Protein AF-A0A7K0K1C2-F1 (afdb_monomer_lite)

InterPro domains:
  IPR001647 DNA-binding HTH domain, TetR-type [PF00440] (10-56)
  IPR001647 DNA-binding HTH domain, TetR-type [PS50977] (3-63)
  IPR009057 Homedomain-like superfamily [SSF46689] (5-72)
  IPR036271 Tetracyclin repressor-like, C-terminal domain superfamily [SSF48498] (77-171)
  IPR054156 Transcriptional regulator LmrA/YxaF-like, C-terminal domain [PF21993] (106-162)

Structure (mmCIF, N/CA/C/O backbone):
data_AF-A0A7K0K1C2-F1
#
_entry.id   AF-A0A7K0K1C2-F1
#
loop_
_atom_site.group_PDB
_atom_site.id
_atom_site.type_symbol
_atom_site.label_atom_id
_atom_site.label_alt_id
_atom_site.label_comp_id
_atom_site.label_asym_id
_atom_site.label_entity_id
_atom_site.label_seq_id
_atom_site.pdbx_PDB_ins_code
_atom_site.Cartn_x
_atom_site.Cartn_y
_atom_site.Cartn_z
_atom_site.occupancy
_atom_site.B_iso_or_equiv
_atom_site.auth_seq_id
_atom_site.auth_comp_id
_atom_site.auth_asym_id
_atom_site.auth_atom_id
_atom_site.pdbx_PDB_model_num
ATOM 1 N N . MET A 1 1 ? -18.037 -16.624 26.069 1.00 43.50 1 MET A N 1
ATOM 2 C CA . MET A 1 1 ? -17.721 -15.885 24.827 1.00 43.50 1 MET A CA 1
ATOM 3 C C . MET A 1 1 ? -16.221 -15.977 24.611 1.00 43.50 1 MET A C 1
ATOM 5 O O . MET A 1 1 ? -15.486 -15.696 25.550 1.00 43.50 1 MET A O 1
ATOM 9 N N . GLY A 1 2 ? -15.778 -16.492 23.459 1.00 56.50 2 GLY A N 1
ATOM 10 C CA . GLY A 1 2 ? -14.350 -16.641 23.150 1.00 56.50 2 GLY A CA 1
ATOM 11 C C . GLY A 1 2 ? -13.650 -15.284 23.111 1.00 56.50 2 GLY A C 1
ATOM 12 O O . GLY A 1 2 ? -14.295 -14.272 22.835 1.00 56.50 2 GLY A O 1
ATOM 13 N N . LYS A 1 3 ? -12.351 -15.247 23.433 1.00 60.97 3 LYS A N 1
ATOM 14 C CA . LYS A 1 3 ? -11.560 -14.016 23.315 1.00 60.97 3 LYS A CA 1
ATOM 15 C C . LYS A 1 3 ? -11.682 -13.494 21.875 1.00 60.97 3 LYS A C 1
ATOM 17 O O . LYS A 1 3 ? -11.533 -14.302 20.958 1.00 60.97 3 LYS A O 1
ATOM 22 N N . PRO A 1 4 ? -11.955 -12.195 21.670 1.00 65.00 4 PRO A N 1
ATOM 23 C CA . PRO A 1 4 ? -11.970 -11.628 20.331 1.00 65.00 4 PRO A CA 1
ATOM 24 C C . PRO A 1 4 ? -10.645 -11.939 19.629 1.00 65.00 4 PRO A C 1
ATOM 26 O O . PRO A 1 4 ? -9.576 -11.681 20.189 1.00 65.00 4 PRO A O 1
ATOM 29 N N . ASN A 1 5 ? -10.717 -12.537 18.436 1.00 85.50 5 ASN A N 1
ATOM 30 C CA . ASN A 1 5 ? -9.527 -12.787 17.634 1.00 85.50 5 ASN A CA 1
ATOM 31 C C . ASN A 1 5 ? -9.049 -11.445 17.075 1.00 85.50 5 ASN A C 1
ATOM 33 O O . ASN A 1 5 ? -9.713 -10.836 16.238 1.00 85.50 5 ASN A O 1
ATOM 37 N N . ARG A 1 6 ? -7.910 -10.983 17.587 1.00 88.94 6 ARG A N 1
ATOM 38 C CA . ARG A 1 6 ? -7.322 -9.688 17.254 1.00 88.94 6 ARG A CA 1
ATOM 39 C C . ARG A 1 6 ? -7.052 -9.552 15.759 1.00 88.94 6 ARG A C 1
ATOM 41 O O . ARG A 1 6 ? -7.347 -8.510 15.197 1.00 88.94 6 ARG A O 1
ATOM 48 N N . GLU A 1 7 ? -6.585 -10.622 15.128 1.00 89.12 7 GLU A N 1
ATOM 49 C CA . GLU A 1 7 ? -6.324 -10.680 13.688 1.00 89.12 7 GLU A CA 1
ATOM 50 C C . GLU A 1 7 ? -7.611 -10.494 12.876 1.00 89.12 7 GLU A C 1
ATOM 52 O O . GLU A 1 7 ? -7.688 -9.603 12.040 1.00 89.12 7 GLU A O 1
ATOM 57 N N . ALA A 1 8 ? -8.675 -11.228 13.221 1.00 92.56 8 ALA A N 1
ATOM 58 C CA . ALA A 1 8 ? -9.973 -11.082 12.559 1.00 92.56 8 ALA A CA 1
ATOM 59 C C . ALA A 1 8 ? -10.558 -9.668 12.714 1.00 92.56 8 ALA A C 1
ATOM 61 O O . ALA A 1 8 ? -11.257 -9.175 11.830 1.00 92.56 8 ALA A O 1
ATOM 62 N N . ILE A 1 9 ? -10.305 -9.007 13.846 1.00 95.75 9 ILE A N 1
ATOM 63 C CA . ILE A 1 9 ? -10.706 -7.612 14.047 1.00 95.75 9 ILE A CA 1
ATOM 64 C C . ILE A 1 9 ? -9.894 -6.690 13.145 1.00 95.75 9 ILE A C 1
ATOM 66 O O . ILE A 1 9 ? -10.484 -5.831 12.503 1.00 95.75 9 ILE A O 1
ATOM 70 N N . VAL A 1 10 ? -8.576 -6.873 13.066 1.00 96.94 10 VAL A N 1
ATOM 71 C CA . VAL A 1 10 ? -7.718 -6.078 12.182 1.00 96.94 10 VAL A CA 1
ATOM 72 C C . VAL A 1 10 ? -8.162 -6.206 10.722 1.00 96.94 10 VAL A C 1
ATOM 74 O O . VAL A 1 10 ? -8.299 -5.179 10.068 1.00 96.94 10 VAL A O 1
ATOM 77 N N . SER A 1 11 ? -8.519 -7.400 10.236 1.00 95.44 11 SER A N 1
ATOM 78 C CA . SER A 1 11 ? -9.050 -7.568 8.871 1.00 95.44 11 SER A CA 1
ATOM 79 C C . SER A 1 11 ? -10.356 -6.792 8.638 1.00 95.44 11 SER A C 1
ATOM 81 O O . SER A 1 11 ? -10.480 -6.072 7.654 1.00 95.44 11 SER A O 1
ATOM 83 N N . GLN A 1 12 ? -11.306 -6.844 9.580 1.00 96.88 12 GLN A N 1
ATOM 84 C CA . GLN A 1 12 ? -12.558 -6.071 9.480 1.00 96.88 12 GLN A CA 1
ATOM 85 C C . GLN A 1 12 ? -12.317 -4.554 9.520 1.00 96.88 12 GLN A C 1
ATOM 87 O O . GLN A 1 12 ? -13.040 -3.777 8.895 1.00 96.88 12 GLN A O 1
ATOM 92 N N . LEU A 1 13 ? -11.310 -4.113 10.278 1.00 97.88 13 LEU A N 1
ATOM 93 C CA . LEU A 1 13 ? -10.908 -2.710 10.322 1.00 97.88 13 LEU A CA 1
ATOM 94 C C . LEU A 1 13 ? -10.222 -2.279 9.024 1.00 97.88 13 LEU A C 1
ATOM 96 O O . LEU A 1 13 ? -10.444 -1.148 8.596 1.00 97.88 13 LEU A O 1
ATOM 100 N N . ALA A 1 14 ? -9.440 -3.157 8.391 1.00 96.94 14 ALA A N 1
ATOM 101 C CA . ALA A 1 14 ? -8.819 -2.896 7.096 1.00 96.94 14 ALA A CA 1
ATOM 102 C C . ALA A 1 14 ? -9.882 -2.587 6.038 1.00 96.94 14 ALA A C 1
ATOM 104 O O . ALA A 1 14 ? -9.864 -1.496 5.473 1.00 96.94 14 ALA A O 1
ATOM 105 N N . GLU A 1 15 ? -10.887 -3.453 5.885 1.00 95.62 15 GLU A N 1
ATOM 106 C CA . GLU A 1 15 ? -12.012 -3.230 4.963 1.00 95.62 15 GLU A CA 1
ATOM 107 C C . GLU A 1 15 ? -12.749 -1.907 5.251 1.00 95.62 15 GLU A C 1
ATOM 109 O O . GLU A 1 15 ? -13.099 -1.144 4.343 1.00 95.62 15 GLU A O 1
ATOM 114 N N . LEU A 1 16 ? -12.962 -1.579 6.531 1.00 97.31 16 LEU A N 1
ATOM 115 C CA . LEU A 1 16 ? -13.596 -0.320 6.923 1.00 97.31 16 LEU A CA 1
ATOM 116 C C . LEU A 1 16 ? -12.749 0.903 6.530 1.00 97.31 16 LEU A C 1
ATOM 118 O O . LEU A 1 16 ? -13.290 1.886 6.020 1.00 97.31 16 LEU A O 1
ATOM 122 N N . PHE A 1 17 ? -11.435 0.871 6.760 1.00 97.38 17 PHE A N 1
ATOM 123 C CA . PHE A 1 17 ? -10.548 1.987 6.423 1.00 97.38 17 PHE A CA 1
ATOM 124 C C . PHE A 1 17 ? -10.283 2.099 4.914 1.00 97.38 17 PHE A C 1
ATOM 126 O O . PHE A 1 17 ? -10.170 3.214 4.404 1.00 97.38 17 PHE A O 1
ATOM 133 N N . GLU A 1 18 ? -10.265 0.988 4.176 1.00 93.56 18 GLU A N 1
ATOM 134 C CA . GLU A 1 18 ? -10.173 0.963 2.709 1.00 93.56 18 GLU A CA 1
ATOM 135 C C . GLU A 1 18 ? -11.399 1.595 2.048 1.00 93.56 18 GLU A C 1
ATOM 137 O O . GLU A 1 18 ? -11.291 2.234 0.998 1.00 93.56 18 GLU A O 1
ATOM 142 N N . THR A 1 19 ? -12.572 1.450 2.662 1.00 92.12 19 THR A N 1
ATOM 143 C CA . THR A 1 19 ? -13.831 1.970 2.119 1.00 92.12 19 THR A CA 1
ATOM 144 C C . THR A 1 19 ? -14.097 3.409 2.548 1.00 92.12 19 THR A C 1
ATOM 146 O O . THR A 1 19 ? -14.402 4.256 1.707 1.00 92.12 19 THR A O 1
ATOM 149 N N . GLN A 1 20 ? -13.954 3.715 3.840 1.00 94.69 20 GLN A N 1
ATOM 150 C CA . GLN A 1 20 ? -14.368 5.002 4.418 1.00 94.69 20 GLN A CA 1
ATOM 151 C C . GLN A 1 20 ? -13.210 5.971 4.677 1.00 94.69 20 GLN A C 1
ATOM 153 O O . GLN A 1 20 ? -13.444 7.142 4.984 1.00 94.69 20 GLN A O 1
ATOM 158 N N . GLY A 1 21 ? -11.965 5.511 4.553 1.00 95.12 21 GLY A N 1
ATOM 159 C CA . GLY A 1 21 ? -10.793 6.267 4.979 1.00 95.12 21 GLY A CA 1
ATOM 160 C C . GLY A 1 21 ? -10.675 6.355 6.501 1.00 95.12 21 GLY A C 1
ATOM 161 O O . GLY A 1 21 ? -11.595 6.021 7.256 1.00 95.12 21 GLY A O 1
ATOM 162 N N . TYR A 1 22 ? -9.521 6.834 6.967 1.00 97.62 22 TYR A N 1
ATOM 163 C CA . TYR A 1 22 ? -9.276 6.962 8.396 1.00 97.62 22 TYR A CA 1
ATOM 164 C C . TYR A 1 22 ? -10.229 7.980 9.010 1.00 97.62 22 TYR A C 1
ATOM 166 O O . TYR A 1 22 ? -10.974 7.620 9.911 1.00 97.62 22 TYR A O 1
ATOM 174 N N . THR A 1 23 ? -10.270 9.227 8.535 1.00 96.94 23 THR A N 1
ATOM 175 C CA . THR A 1 23 ? -11.117 10.269 9.140 1.00 96.94 23 THR A CA 1
ATOM 176 C C . THR A 1 23 ? -12.608 9.930 9.050 1.00 96.94 23 THR A C 1
ATOM 178 O O . THR A 1 23 ? -13.332 10.163 10.020 1.00 96.94 23 THR A O 1
ATOM 181 N N . GLY A 1 24 ? -13.051 9.309 7.952 1.00 96.06 24 GLY A N 1
ATOM 182 C CA . GLY A 1 24 ? -14.455 8.945 7.730 1.00 96.06 24 GLY A CA 1
ATOM 183 C C . GLY A 1 24 ? -14.983 7.833 8.644 1.00 96.06 24 GLY A C 1
ATOM 184 O O . GLY A 1 24 ? -16.139 7.891 9.055 1.00 96.06 24 GLY A O 1
ATOM 185 N N . ALA A 1 25 ? -14.151 6.861 9.028 1.00 96.81 25 ALA A N 1
ATOM 186 C CA . ALA A 1 25 ? -14.577 5.728 9.852 1.00 96.81 25 ALA A CA 1
ATOM 187 C C . ALA A 1 25 ? -14.758 6.104 11.339 1.00 96.81 25 ALA A C 1
ATOM 189 O O . ALA A 1 25 ? -13.791 6.218 12.096 1.00 96.81 25 ALA A O 1
ATOM 190 N N . GLY A 1 26 ? -15.986 6.289 11.819 1.00 96.44 26 GLY A N 1
ATOM 191 C CA . GLY A 1 26 ? -16.255 6.630 13.219 1.00 96.44 26 GLY A CA 1
ATOM 192 C C . GLY A 1 26 ? -16.075 5.455 14.191 1.00 96.44 26 GLY A C 1
ATOM 193 O O . GLY A 1 26 ? -16.134 4.285 13.820 1.00 96.44 26 GLY A O 1
ATOM 194 N N . MET A 1 27 ? -15.953 5.747 15.494 1.00 96.81 27 MET A N 1
ATOM 195 C CA . MET A 1 27 ? -15.962 4.699 16.537 1.00 96.81 27 MET A CA 1
ATOM 196 C C . MET A 1 27 ? -17.262 3.874 16.543 1.00 96.81 27 MET A C 1
ATOM 198 O O . MET A 1 27 ? -17.257 2.720 16.972 1.00 96.81 27 MET A O 1
ATOM 202 N N . SER A 1 28 ? -18.379 4.453 16.090 1.00 96.62 28 SER A N 1
ATOM 203 C CA . SER A 1 28 ? -19.648 3.746 15.881 1.00 96.62 28 SER A CA 1
ATOM 204 C C . SER A 1 28 ? -19.564 2.733 14.744 1.00 96.62 28 SER A C 1
ATOM 206 O O . SER A 1 28 ? -20.055 1.619 14.900 1.00 96.62 28 SER A O 1
ATOM 208 N N . ASP A 1 29 ? -18.916 3.090 13.634 1.00 97.81 29 ASP A N 1
ATOM 209 C CA . ASP A 1 29 ? -18.736 2.204 12.482 1.00 97.81 29 ASP A CA 1
ATOM 210 C C . ASP A 1 29 ? -17.799 1.053 12.841 1.00 97.81 29 ASP A C 1
ATOM 212 O O . ASP A 1 29 ? -18.134 -0.102 12.603 1.00 97.81 29 ASP A O 1
ATOM 216 N N . ILE A 1 30 ? -16.706 1.361 13.545 1.00 97.69 30 ILE A N 1
ATOM 217 C CA . ILE A 1 30 ? -15.778 0.383 14.129 1.00 97.69 30 ILE A CA 1
ATOM 218 C C . ILE A 1 30 ? -16.523 -0.598 15.043 1.00 97.69 30 ILE A C 1
ATOM 220 O O . ILE A 1 30 ? -16.380 -1.811 14.906 1.00 97.69 30 ILE A O 1
ATOM 224 N N . SER A 1 31 ? -17.352 -0.093 15.961 1.00 96.81 31 SER A N 1
ATOM 225 C CA . SER A 1 31 ? -18.135 -0.953 16.864 1.00 96.81 31 SER A CA 1
ATOM 226 C C . SER A 1 31 ? -19.116 -1.839 16.092 1.00 96.81 31 SER A C 1
ATOM 228 O O . SER A 1 31 ? -19.309 -3.000 16.443 1.00 96.81 31 SER A O 1
ATOM 230 N N . ARG A 1 32 ? -19.721 -1.306 15.021 1.00 96.75 32 ARG A N 1
ATOM 231 C CA . ARG A 1 32 ? -20.664 -2.035 14.168 1.00 96.75 32 ARG A CA 1
ATOM 232 C C . ARG A 1 32 ? -19.983 -3.162 13.397 1.00 96.75 32 ARG A C 1
ATOM 234 O O . ARG A 1 32 ? -20.503 -4.270 13.430 1.00 96.75 32 ARG A O 1
ATOM 241 N N . VAL A 1 33 ? -18.859 -2.897 12.726 1.00 96.44 33 VAL A N 1
ATOM 242 C CA . VAL A 1 33 ? -18.178 -3.927 11.920 1.00 96.44 33 VAL A CA 1
ATOM 243 C C . VAL A 1 33 ? -17.535 -4.988 12.802 1.00 96.44 33 VAL A C 1
ATOM 245 O O . VAL A 1 33 ? -17.650 -6.160 12.500 1.00 96.44 33 VAL A O 1
ATOM 248 N N . THR A 1 34 ? -16.945 -4.607 13.939 1.00 95.44 34 THR A N 1
ATOM 249 C CA . THR A 1 34 ? -16.261 -5.561 14.832 1.00 95.44 34 THR A CA 1
ATOM 250 C C . THR A 1 34 ? -17.199 -6.310 15.781 1.00 95.44 34 THR A C 1
ATOM 252 O O . THR A 1 34 ? -16.784 -7.272 16.429 1.00 95.44 34 THR A O 1
ATOM 255 N N . GLY A 1 35 ? -18.438 -5.834 15.949 1.00 95.25 35 GLY A N 1
ATOM 256 C CA . GLY A 1 35 ? -19.372 -6.314 16.972 1.00 95.25 35 GLY A CA 1
ATOM 257 C C . GLY A 1 35 ? -18.938 -6.010 18.414 1.00 95.25 35 GLY A C 1
ATOM 258 O O . GLY A 1 35 ? -19.558 -6.501 19.361 1.00 95.25 35 GLY A O 1
ATOM 259 N N . LEU A 1 36 ? -17.875 -5.223 18.611 1.00 95.06 36 LEU A N 1
ATOM 260 C CA . LEU A 1 36 ? -17.341 -4.898 19.928 1.00 95.06 36 LEU A CA 1
ATOM 261 C C . LEU A 1 36 ? -17.917 -3.591 20.468 1.00 95.06 36 LEU A C 1
ATOM 263 O O . LEU A 1 36 ? -17.990 -2.574 19.783 1.00 95.06 36 LEU A O 1
ATOM 267 N N . GLY A 1 37 ? -18.253 -3.597 21.758 1.00 95.31 37 GLY A N 1
ATOM 268 C CA . GLY A 1 37 ? -18.570 -2.370 22.477 1.00 95.31 37 GLY A CA 1
ATOM 269 C C . GLY A 1 37 ? -17.335 -1.484 22.658 1.00 95.31 37 GLY A C 1
ATOM 270 O O . GLY A 1 37 ? -16.202 -1.964 22.726 1.00 95.31 37 GLY A O 1
ATOM 271 N N . ARG A 1 38 ? -17.558 -0.176 22.834 1.00 93.44 38 ARG A N 1
ATOM 272 C CA . ARG A 1 38 ? -16.495 0.827 23.019 1.00 93.44 38 ARG A CA 1
ATOM 273 C C . ARG A 1 38 ? -15.479 0.442 24.103 1.00 93.44 38 ARG A C 1
ATOM 275 O O . ARG A 1 38 ? -14.283 0.561 23.875 1.00 93.44 38 ARG A O 1
ATOM 282 N N . GLY A 1 39 ? -15.936 -0.053 25.256 1.00 94.06 39 GLY A N 1
ATOM 283 C CA . GLY A 1 39 ? -15.043 -0.480 26.342 1.00 94.06 39 GLY A CA 1
ATOM 284 C C . GLY A 1 39 ? -14.146 -1.665 25.965 1.00 94.06 39 GLY A C 1
ATOM 285 O O . GLY A 1 39 ? -12.971 -1.680 26.314 1.00 94.06 39 GLY A O 1
ATOM 286 N N . SER A 1 40 ? -14.667 -2.629 25.200 1.00 94.31 40 SER A N 1
ATOM 287 C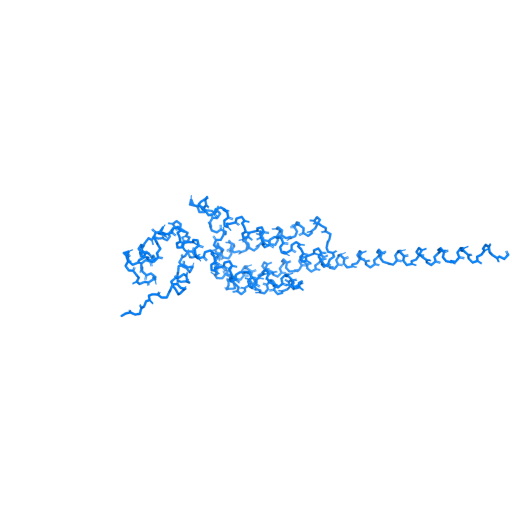 CA . SER A 1 40 ? -13.877 -3.754 24.687 1.00 94.31 40 SER A CA 1
ATOM 288 C C . SER A 1 40 ? -12.844 -3.291 23.664 1.00 94.31 40 SER A C 1
ATOM 290 O O . SER A 1 40 ? -11.707 -3.743 23.714 1.00 94.31 40 SER A O 1
ATOM 292 N N . LEU A 1 41 ? -13.211 -2.354 22.785 1.00 94.88 41 LEU A N 1
ATOM 293 C CA . LEU A 1 41 ? -12.284 -1.764 21.81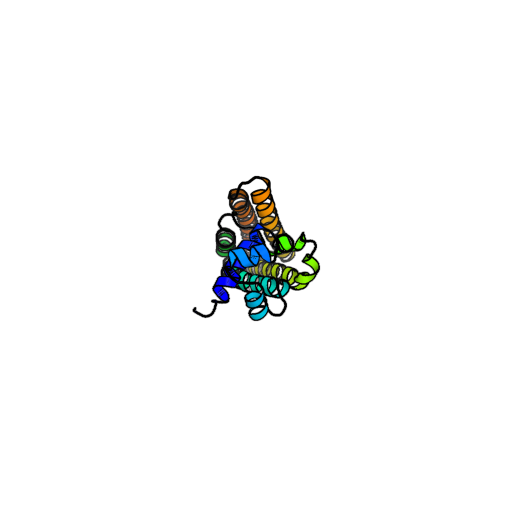9 1.00 94.88 41 LEU A CA 1
ATOM 294 C C . LEU A 1 41 ? -11.123 -1.046 22.509 1.00 94.88 41 LEU A C 1
ATOM 296 O O . LEU A 1 41 ? -9.984 -1.310 22.159 1.00 94.88 41 LEU A O 1
ATOM 300 N N . TYR A 1 42 ? -11.381 -0.216 23.523 1.00 94.88 42 TYR A N 1
ATOM 301 C CA . TYR A 1 42 ? -10.304 0.441 24.277 1.00 94.88 42 TYR A CA 1
ATOM 302 C C . TYR A 1 42 ? -9.478 -0.526 25.135 1.00 94.88 42 TYR A C 1
ATOM 304 O O . TYR A 1 42 ? -8.326 -0.244 25.429 1.00 94.88 42 TYR A O 1
ATOM 312 N N . ASN A 1 43 ? -10.027 -1.679 25.522 1.00 93.62 43 ASN A N 1
ATOM 313 C CA . ASN A 1 43 ? -9.233 -2.726 26.168 1.00 93.62 43 ASN A CA 1
ATOM 314 C C . ASN A 1 43 ? -8.287 -3.418 25.164 1.00 93.62 43 ASN A C 1
ATOM 316 O O . ASN A 1 43 ? -7.143 -3.717 25.490 1.00 93.62 43 ASN A O 1
ATOM 320 N N . LEU A 1 44 ? -8.746 -3.659 23.929 1.00 93.50 44 LEU A N 1
ATOM 321 C CA . LEU A 1 44 ? -7.935 -4.289 22.876 1.00 93.50 44 LEU A CA 1
ATOM 322 C C . LEU A 1 44 ? -6.929 -3.331 22.223 1.00 93.50 44 LEU A C 1
ATOM 324 O O . LEU A 1 44 ? -5.855 -3.765 21.794 1.00 93.50 44 LEU A O 1
ATOM 328 N N . PHE A 1 45 ? -7.302 -2.058 22.133 1.00 95.81 45 PHE A N 1
ATOM 329 C CA . PHE A 1 45 ? -6.543 -0.977 21.522 1.00 95.81 45 PHE A CA 1
ATOM 330 C C . PHE A 1 45 ? -6.551 0.231 22.477 1.00 95.81 45 PHE A C 1
ATOM 332 O O . PHE A 1 45 ? -7.369 1.143 22.306 1.00 95.81 45 PHE A O 1
ATOM 339 N N . PRO A 1 46 ? -5.699 0.230 23.520 1.00 95.38 46 PRO A N 1
ATOM 340 C CA . PRO A 1 46 ? -5.636 1.307 24.511 1.00 95.38 46 PRO A CA 1
ATOM 341 C C . PRO A 1 46 ? -5.431 2.700 23.912 1.00 95.38 46 PRO A C 1
ATOM 343 O O . PRO A 1 46 ? -6.044 3.657 24.386 1.00 95.38 46 PRO A O 1
ATOM 346 N N . ASP A 1 47 ? -4.669 2.809 22.820 1.00 96.12 47 ASP A N 1
ATOM 347 C CA . ASP A 1 47 ? -4.435 4.086 22.128 1.00 96.12 47 ASP A CA 1
ATOM 348 C C . ASP A 1 47 ? -5.527 4.395 21.081 1.00 96.12 47 ASP A C 1
ATOM 350 O O . ASP A 1 47 ? -5.419 5.313 20.261 1.00 96.12 47 ASP A O 1
ATOM 354 N N . GLY A 1 48 ? -6.613 3.622 21.103 1.00 96.38 48 GLY A N 1
ATOM 355 C CA . GLY A 1 48 ? -7.817 3.834 20.321 1.00 96.38 48 GLY A CA 1
ATOM 356 C C . GLY A 1 48 ? -7.609 3.674 18.817 1.00 96.38 48 GLY A C 1
ATOM 357 O O . GLY A 1 48 ? -6.866 2.819 18.336 1.00 96.38 48 GLY A O 1
ATOM 358 N N . LYS A 1 49 ? -8.324 4.506 18.057 1.00 97.25 49 LYS A N 1
ATOM 359 C CA . LYS A 1 49 ? -8.423 4.409 16.597 1.00 97.25 49 LYS A CA 1
ATOM 360 C C . LYS A 1 49 ? -7.075 4.570 15.884 1.00 97.25 49 LYS A C 1
ATOM 362 O O . LYS A 1 49 ? -6.855 3.931 14.860 1.00 97.25 49 LYS A O 1
ATOM 367 N N . THR A 1 50 ? -6.160 5.368 16.432 1.00 97.94 50 THR A N 1
ATOM 368 C CA . THR A 1 50 ? -4.816 5.524 15.859 1.00 97.94 50 THR A CA 1
ATOM 369 C C . THR A 1 50 ? -4.043 4.208 15.906 1.00 97.94 50 THR A C 1
ATOM 371 O O . THR A 1 50 ? -3.437 3.821 14.911 1.00 97.94 50 THR A O 1
ATOM 374 N N . GLN A 1 51 ? -4.094 3.483 17.028 1.00 97.81 51 GLN A N 1
ATOM 375 C CA . GLN A 1 51 ? -3.475 2.161 17.128 1.00 97.81 51 GLN A CA 1
ATOM 376 C C . GLN A 1 51 ? -4.162 1.145 16.219 1.00 97.81 51 GLN A C 1
ATOM 378 O O . GLN A 1 51 ? -3.472 0.404 15.530 1.00 97.81 51 GLN A O 1
ATOM 383 N N . MET A 1 52 ? -5.497 1.152 16.155 1.00 98.00 52 MET A N 1
ATOM 384 C CA . MET A 1 52 ? -6.243 0.309 15.213 1.00 98.00 52 MET A CA 1
ATOM 385 C C . MET A 1 52 ? -5.748 0.501 13.773 1.00 98.00 52 MET A C 1
ATOM 387 O O . MET A 1 52 ? -5.474 -0.476 13.086 1.00 98.00 52 MET A O 1
ATOM 391 N N . MET A 1 53 ? -5.575 1.753 13.336 1.00 98.19 53 MET A N 1
ATOM 392 C CA . MET A 1 53 ? -5.069 2.061 11.997 1.00 98.19 53 MET A CA 1
ATOM 393 C C . MET A 1 53 ? -3.623 1.598 11.795 1.00 98.19 53 MET A C 1
ATOM 395 O O . MET A 1 53 ? -3.315 1.020 10.761 1.00 98.19 53 MET A O 1
ATOM 399 N N . ARG A 1 54 ? -2.729 1.799 12.772 1.00 98.38 54 ARG A N 1
ATOM 400 C CA . ARG A 1 54 ? -1.333 1.332 12.662 1.00 98.38 54 ARG A CA 1
ATOM 401 C C . ARG A 1 54 ? -1.226 -0.179 12.542 1.00 98.38 54 ARG A C 1
ATOM 403 O O . ARG A 1 54 ? -0.389 -0.681 11.803 1.00 98.38 54 ARG A O 1
ATOM 410 N N . GLU A 1 55 ? -2.071 -0.901 13.257 1.00 98.19 55 GLU A N 1
ATOM 411 C CA . GLU A 1 55 ? -2.081 -2.357 13.188 1.00 98.19 55 GLU A CA 1
ATOM 412 C C . GLU A 1 55 ? -2.671 -2.876 11.884 1.00 98.19 55 GLU A C 1
ATOM 414 O O . GLU A 1 55 ? -2.161 -3.852 11.341 1.00 98.19 55 GLU A O 1
ATOM 419 N N . VAL A 1 56 ? -3.678 -2.184 11.345 1.00 98.44 56 VAL A N 1
ATOM 420 C CA . VAL A 1 56 ? -4.151 -2.408 9.976 1.00 98.44 56 VAL A CA 1
ATOM 421 C C . VAL A 1 56 ? -3.022 -2.177 8.977 1.00 98.44 56 VAL A C 1
ATOM 423 O O . VAL A 1 56 ? -2.747 -3.065 8.182 1.00 98.44 56 VAL A O 1
ATOM 426 N N . LEU A 1 57 ? -2.319 -1.041 9.045 1.00 98.44 57 LEU A N 1
ATOM 427 C CA . LEU A 1 57 ? -1.195 -0.754 8.147 1.00 98.44 57 LEU A CA 1
ATOM 428 C C . LEU A 1 57 ? -0.105 -1.826 8.237 1.00 98.44 57 LEU A C 1
ATOM 430 O O . LEU A 1 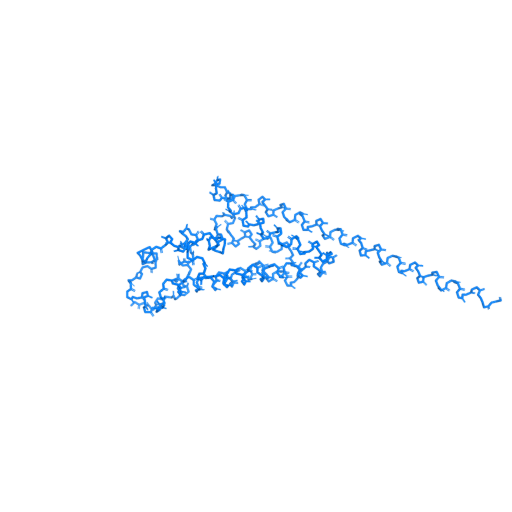57 ? 0.402 -2.251 7.209 1.00 98.44 57 LEU A O 1
ATOM 434 N N . ALA A 1 58 ? 0.227 -2.302 9.438 1.00 98.31 58 ALA A N 1
ATOM 435 C CA . ALA A 1 58 ? 1.224 -3.355 9.620 1.00 98.31 58 ALA A CA 1
ATOM 436 C C . ALA A 1 58 ? 0.783 -4.710 9.032 1.00 98.31 58 ALA A C 1
ATOM 438 O O . ALA A 1 58 ? 1.592 -5.413 8.421 1.00 98.31 58 ALA A O 1
ATOM 439 N N . ALA A 1 59 ? -0.490 -5.081 9.202 1.00 97.88 59 ALA A N 1
ATOM 440 C CA . ALA A 1 59 ? -1.041 -6.304 8.622 1.00 97.88 59 ALA A CA 1
ATOM 441 C C . ALA A 1 59 ? -1.077 -6.223 7.088 1.00 97.88 59 ALA A C 1
ATOM 443 O O . ALA A 1 59 ? -0.555 -7.104 6.408 1.00 97.88 59 ALA A O 1
ATOM 444 N N . VAL A 1 60 ? -1.596 -5.118 6.553 1.00 97.62 60 VAL A N 1
ATOM 445 C CA . VAL A 1 60 ? -1.711 -4.885 5.110 1.00 97.62 60 VAL A CA 1
ATOM 446 C C . VAL A 1 60 ? -0.334 -4.748 4.449 1.00 97.62 60 VAL A C 1
ATOM 448 O O . VAL A 1 60 ? -0.136 -5.270 3.358 1.00 97.62 60 VAL A O 1
ATOM 451 N N . GLU A 1 61 ? 0.655 -4.141 5.111 1.00 98.31 61 GLU A N 1
ATOM 452 C CA . GLU A 1 61 ? 2.045 -4.114 4.628 1.00 98.31 61 GLU A CA 1
ATOM 453 C C . GLU A 1 61 ? 2.648 -5.521 4.554 1.00 98.31 61 GLU A C 1
ATOM 455 O O . GLU A 1 61 ? 3.382 -5.827 3.621 1.00 98.31 61 GLU A O 1
ATOM 460 N N . THR A 1 62 ? 2.322 -6.407 5.501 1.00 98.00 62 THR A N 1
ATOM 461 C CA . THR A 1 62 ? 2.797 -7.801 5.469 1.00 98.00 62 THR A CA 1
ATOM 462 C C . THR A 1 62 ? 2.235 -8.544 4.254 1.00 98.00 62 THR A C 1
ATOM 464 O O . THR A 1 62 ? 2.975 -9.233 3.550 1.00 98.00 62 THR A O 1
ATOM 467 N N . GLU A 1 63 ? 0.940 -8.376 3.980 1.00 97.75 63 GLU A N 1
ATOM 468 C CA . GLU A 1 63 ? 0.277 -8.944 2.801 1.00 97.75 63 GLU A CA 1
ATOM 469 C C . GLU A 1 63 ? 0.835 -8.354 1.499 1.00 97.75 63 GLU A C 1
ATOM 471 O O . GLU A 1 63 ? 1.180 -9.096 0.576 1.00 97.75 63 GLU A O 1
ATOM 476 N N . PHE A 1 64 ? 0.999 -7.030 1.445 1.00 98.38 64 PHE A N 1
ATOM 477 C CA . PHE A 1 64 ? 1.576 -6.330 0.302 1.00 98.38 64 PHE A CA 1
ATOM 478 C C . PHE A 1 64 ? 3.007 -6.791 0.034 1.00 98.38 64 PHE A C 1
ATOM 480 O O . PHE A 1 64 ? 3.368 -7.070 -1.108 1.00 98.38 64 PHE A O 1
ATOM 487 N N . ALA A 1 65 ? 3.827 -6.925 1.076 1.00 97.88 65 ALA A N 1
ATOM 488 C CA . ALA A 1 65 ? 5.200 -7.368 0.928 1.00 97.88 65 ALA A CA 1
ATOM 489 C C . ALA A 1 65 ? 5.271 -8.793 0.365 1.00 97.88 65 ALA A C 1
ATOM 491 O O . ALA A 1 65 ? 6.034 -9.057 -0.563 1.00 97.88 65 ALA A O 1
ATOM 492 N N . ALA A 1 66 ? 4.430 -9.703 0.859 1.00 98.06 66 ALA A N 1
ATOM 493 C CA . ALA A 1 66 ? 4.364 -11.067 0.347 1.00 98.06 66 ALA A CA 1
ATOM 494 C C . ALA A 1 66 ? 3.917 -11.125 -1.126 1.00 98.06 66 ALA A C 1
ATOM 496 O O . ALA A 1 66 ? 4.485 -11.891 -1.905 1.00 98.06 66 ALA A O 1
ATOM 497 N N . ALA A 1 67 ? 2.928 -10.316 -1.513 1.00 97.75 67 ALA A N 1
ATOM 498 C CA . ALA A 1 67 ? 2.363 -10.330 -2.860 1.00 97.75 67 ALA A CA 1
ATOM 499 C C . ALA A 1 67 ? 3.198 -9.546 -3.887 1.00 97.75 67 ALA A C 1
ATOM 501 O O . ALA A 1 67 ? 3.263 -9.935 -5.049 1.00 97.75 67 ALA A O 1
ATOM 502 N N . VAL A 1 68 ? 3.824 -8.438 -3.483 1.00 97.12 68 VAL A N 1
ATOM 503 C CA . VAL A 1 68 ? 4.380 -7.434 -4.405 1.00 97.12 68 VAL A CA 1
ATOM 504 C C . VAL A 1 68 ? 5.891 -7.296 -4.271 1.00 97.12 68 VAL A C 1
ATOM 506 O O . VAL A 1 68 ? 6.588 -7.295 -5.286 1.00 97.12 68 VAL A O 1
ATOM 509 N N . THR A 1 69 ? 6.435 -7.187 -3.055 1.00 95.31 69 THR A N 1
ATOM 510 C CA . THR A 1 69 ? 7.880 -6.943 -2.883 1.00 95.31 69 THR A CA 1
ATOM 511 C C . THR A 1 69 ? 8.707 -8.227 -2.892 1.00 95.31 69 THR A C 1
ATOM 513 O O . THR A 1 69 ? 9.793 -8.235 -3.468 1.00 95.31 69 THR A O 1
ATOM 516 N N . ALA A 1 70 ? 8.191 -9.335 -2.357 1.00 96.31 70 ALA A N 1
ATOM 517 C CA . ALA A 1 70 ? 8.885 -10.621 -2.340 1.00 96.31 70 ALA A CA 1
ATOM 518 C C . ALA A 1 70 ? 9.175 -11.190 -3.749 1.00 96.31 70 ALA A C 1
ATOM 520 O O . ALA A 1 70 ? 10.303 -11.646 -3.967 1.00 96.31 70 ALA A O 1
ATOM 521 N N . PRO A 1 71 ? 8.263 -11.117 -4.746 1.00 97.69 71 PRO A N 1
ATOM 522 C CA . PRO A 1 71 ? 8.597 -11.491 -6.125 1.00 97.69 71 PRO A CA 1
ATOM 523 C C . PRO A 1 71 ? 9.801 -10.714 -6.678 1.00 97.69 71 PRO A C 1
ATOM 525 O O . PR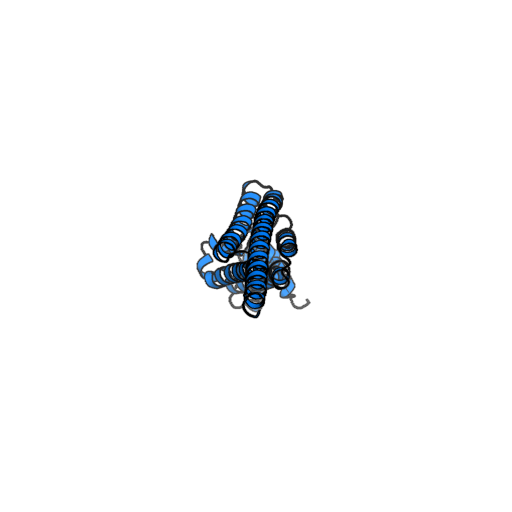O A 1 71 ? 10.693 -11.298 -7.304 1.00 97.69 71 PRO A O 1
ATOM 528 N N . LEU A 1 72 ? 9.901 -9.417 -6.364 1.00 97.25 72 LEU A N 1
ATOM 529 C CA . LEU A 1 72 ? 10.984 -8.548 -6.835 1.00 97.25 72 LEU A CA 1
ATOM 530 C C . LEU A 1 72 ? 12.360 -8.955 -6.298 1.00 97.25 72 LEU A C 1
ATOM 532 O O . LEU A 1 72 ? 13.354 -8.780 -7.005 1.00 97.25 72 LEU A O 1
ATOM 536 N N . ASP A 1 73 ? 12.443 -9.540 -5.101 1.00 91.94 73 ASP A N 1
ATOM 537 C CA . ASP A 1 73 ? 13.712 -10.046 -4.560 1.00 91.94 73 ASP A CA 1
ATOM 538 C C . ASP A 1 73 ? 14.278 -11.215 -5.376 1.00 91.94 73 ASP A C 1
ATOM 540 O O . ASP A 1 73 ? 15.498 -11.381 -5.455 1.00 91.94 73 ASP A O 1
ATOM 544 N N . SER A 1 74 ? 13.406 -11.980 -6.036 1.00 91.75 74 SER A N 1
ATOM 545 C CA . SER A 1 74 ? 13.787 -13.034 -6.982 1.00 91.75 74 SER A CA 1
ATOM 546 C C . SER A 1 74 ? 13.938 -12.545 -8.430 1.00 91.75 74 SER A C 1
ATOM 548 O O . SER A 1 74 ? 14.304 -13.325 -9.309 1.00 91.75 74 SER A O 1
ATOM 550 N N . GLY A 1 75 ? 13.701 -11.252 -8.685 1.00 93.12 75 GLY A N 1
ATOM 551 C CA . GLY A 1 75 ? 13.704 -10.658 -10.024 1.00 93.12 75 GLY A CA 1
ATOM 552 C C . GLY A 1 75 ? 12.417 -10.891 -10.824 1.00 93.12 75 GLY A C 1
ATOM 553 O O . GLY A 1 75 ? 12.388 -10.580 -12.015 1.00 93.12 75 GLY A O 1
ATOM 554 N N . ASP A 1 76 ? 11.361 -11.410 -10.195 1.00 97.19 76 ASP A N 1
ATOM 555 C CA . ASP A 1 76 ? 10.075 -11.682 -10.835 1.00 97.19 76 ASP A CA 1
ATOM 556 C C . ASP A 1 76 ? 9.2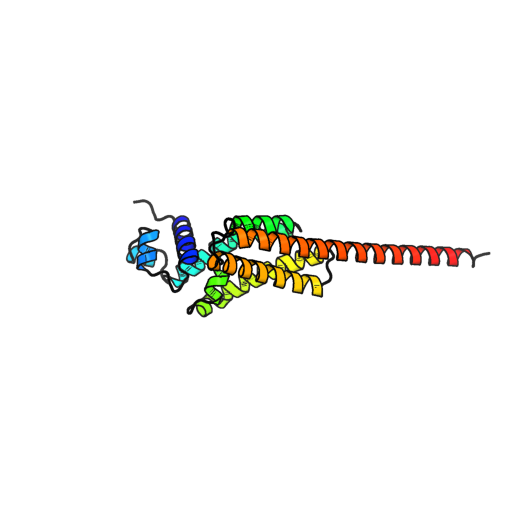12 -10.411 -10.931 1.00 97.19 76 ASP A C 1
ATOM 558 O O . ASP A 1 76 ? 8.371 -10.104 -10.083 1.00 97.19 76 ASP A O 1
ATOM 562 N N . LEU A 1 77 ? 9.465 -9.630 -11.984 1.00 97.50 77 LEU A N 1
ATOM 563 C CA . LEU A 1 77 ? 8.735 -8.394 -12.281 1.00 97.50 77 LEU A CA 1
ATOM 564 C C . LEU A 1 77 ? 7.287 -8.657 -12.718 1.00 97.50 77 LEU A C 1
ATOM 566 O O . LEU A 1 77 ? 6.415 -7.837 -12.445 1.00 97.50 77 LEU A O 1
ATOM 570 N N . GLU A 1 78 ? 7.019 -9.779 -13.389 1.00 97.25 78 GLU A N 1
ATOM 571 C CA . GLU A 1 78 ? 5.660 -10.151 -13.798 1.00 97.25 78 GLU A CA 1
ATOM 572 C C . GLU A 1 78 ? 4.834 -10.596 -12.586 1.00 97.25 78 GLU A C 1
ATOM 574 O O . GLU A 1 78 ? 3.695 -10.152 -12.421 1.00 97.25 78 GLU A O 1
ATOM 579 N N . GLY A 1 79 ? 5.440 -11.371 -11.683 1.00 98.12 79 GLY A N 1
ATOM 580 C CA . GLY A 1 79 ? 4.869 -11.734 -10.390 1.00 98.12 79 GLY A CA 1
ATOM 581 C C . GLY A 1 79 ? 4.461 -10.520 -9.563 1.00 98.12 79 GLY A C 1
ATOM 582 O O . GLY A 1 79 ? 3.365 -10.519 -9.014 1.00 98.12 79 GLY A O 1
ATOM 583 N N . MET A 1 80 ? 5.257 -9.442 -9.555 1.00 98.50 80 MET A N 1
ATOM 584 C CA . MET A 1 80 ? 4.867 -8.176 -8.915 1.00 98.50 80 MET A CA 1
ATOM 585 C C . MET A 1 80 ? 3.563 -7.606 -9.504 1.00 98.50 80 MET A C 1
ATOM 587 O O . MET A 1 80 ? 2.687 -7.180 -8.755 1.00 98.50 80 MET A O 1
ATOM 591 N N . PHE A 1 81 ? 3.409 -7.578 -10.834 1.00 98.62 81 PHE A N 1
ATOM 592 C CA . PHE A 1 81 ? 2.193 -7.051 -11.469 1.00 98.62 81 PHE A CA 1
ATOM 593 C C . PHE A 1 81 ? 0.963 -7.923 -11.199 1.00 98.62 81 PHE A C 1
ATOM 595 O O . PHE A 1 81 ? -0.116 -7.382 -10.954 1.00 98.62 81 PHE A O 1
ATOM 602 N N . ASN A 1 82 ? 1.120 -9.247 -11.203 1.00 98.44 82 ASN A N 1
ATOM 603 C CA . ASN A 1 82 ? 0.049 -10.169 -10.821 1.00 98.44 82 ASN A CA 1
ATOM 604 C C . ASN A 1 82 ? -0.324 -9.991 -9.342 1.00 98.44 82 ASN A C 1
ATOM 606 O O . ASN A 1 82 ? -1.498 -9.844 -9.020 1.00 98.44 82 ASN A O 1
ATOM 610 N N . GLY A 1 83 ? 0.675 -9.876 -8.467 1.00 98.56 83 GLY A N 1
ATOM 611 C CA . GLY A 1 83 ? 0.483 -9.609 -7.046 1.00 98.56 83 GLY A CA 1
ATOM 612 C C . GLY A 1 83 ? -0.248 -8.297 -6.776 1.00 98.56 83 GLY A C 1
ATOM 613 O O . GLY A 1 83 ? -1.157 -8.273 -5.959 1.00 98.56 83 GLY A O 1
ATOM 614 N N . LEU A 1 84 ? 0.072 -7.218 -7.500 1.00 98.62 84 LEU A N 1
ATOM 615 C CA . LEU A 1 84 ? -0.654 -5.942 -7.406 1.00 98.62 84 LEU A CA 1
ATOM 616 C C . LEU A 1 84 ? -2.124 -6.092 -7.803 1.00 98.62 84 LEU A C 1
ATOM 618 O O . LEU A 1 84 ? -3.004 -5.564 -7.128 1.00 98.62 84 LEU A O 1
ATOM 622 N N . LYS A 1 85 ? -2.391 -6.800 -8.904 1.00 98.25 85 LYS A N 1
ATOM 623 C CA . LYS A 1 85 ? -3.753 -7.049 -9.380 1.00 98.25 85 LYS A CA 1
ATOM 624 C C . LYS A 1 85 ? -4.572 -7.807 -8.329 1.00 98.25 85 LYS A C 1
ATOM 626 O O . LYS A 1 85 ? -5.710 -7.427 -8.073 1.00 98.25 85 LYS A O 1
ATOM 631 N N . ASP A 1 86 ? -3.994 -8.846 -7.733 1.00 98.19 86 ASP A N 1
ATOM 632 C CA . ASP A 1 86 ? -4.678 -9.696 -6.755 1.00 98.19 86 ASP A CA 1
ATOM 633 C C . ASP A 1 86 ? -4.821 -9.001 -5.393 1.00 98.19 86 ASP A C 1
ATOM 635 O O . ASP A 1 86 ? -5.891 -9.036 -4.790 1.00 98.19 86 ASP A O 1
ATOM 639 N N . PHE A 1 87 ? -3.781 -8.300 -4.933 1.00 98.25 87 PHE A N 1
ATOM 640 C CA . PHE A 1 87 ? -3.792 -7.547 -3.676 1.00 98.25 87 PHE A CA 1
ATOM 641 C C . PHE A 1 87 ? -4.901 -6.487 -3.651 1.00 98.25 87 PHE A C 1
ATOM 643 O O . PHE A 1 87 ? -5.623 -6.360 -2.661 1.00 98.25 87 PHE A O 1
ATOM 650 N N . PHE A 1 88 ? -5.081 -5.764 -4.760 1.00 97.75 88 PHE A N 1
ATOM 651 C CA . PHE A 1 88 ? -6.141 -4.765 -4.905 1.00 97.75 88 PHE A CA 1
ATOM 652 C C . PHE A 1 88 ? -7.487 -5.344 -5.372 1.00 97.75 88 PHE A C 1
ATOM 654 O O . PHE A 1 88 ? -8.374 -4.571 -5.738 1.00 97.75 88 PHE A O 1
ATOM 661 N N . ASP A 1 89 ? -7.648 -6.672 -5.369 1.00 96.88 89 ASP A N 1
ATOM 662 C CA . ASP A 1 89 ? -8.862 -7.381 -5.796 1.00 96.88 89 ASP A CA 1
ATOM 663 C C . ASP A 1 89 ? -9.410 -6.845 -7.129 1.00 96.88 89 ASP A C 1
ATOM 665 O O . ASP A 1 89 ? -10.501 -6.284 -7.227 1.00 96.88 89 ASP A O 1
ATOM 669 N N . ASP A 1 90 ? -8.575 -6.915 -8.166 1.00 95.50 90 ASP A N 1
ATOM 670 C CA . ASP A 1 90 ? -8.906 -6.436 -9.510 1.00 95.50 90 ASP A CA 1
ATOM 671 C C . ASP A 1 90 ? -9.259 -4.940 -9.605 1.00 95.50 90 ASP A C 1
ATOM 673 O O . ASP A 1 90 ? -9.826 -4.494 -10.601 1.00 95.50 90 ASP A O 1
ATOM 677 N N . GLY A 1 91 ? -8.867 -4.145 -8.606 1.00 96.25 91 GLY A N 1
ATOM 678 C CA . GLY A 1 91 ? -9.144 -2.711 -8.522 1.00 96.25 91 GLY A CA 1
ATOM 679 C C . GLY A 1 91 ? -10.426 -2.380 -7.762 1.00 96.25 91 GLY A C 1
ATOM 680 O O . GLY A 1 91 ? -10.819 -1.213 -7.738 1.00 96.25 91 GLY A O 1
ATOM 681 N N . SER A 1 92 ? -11.075 -3.375 -7.145 1.00 94.69 92 SER A N 1
ATOM 682 C CA . SER A 1 92 ? -12.217 -3.163 -6.250 1.00 94.69 92 SER A CA 1
ATOM 683 C C . SER A 1 92 ? -11.783 -2.512 -4.928 1.00 94.69 92 SER A C 1
ATOM 685 O O . SER A 1 92 ? -12.519 -1.702 -4.357 1.00 94.69 92 SER A O 1
ATOM 687 N N . LYS A 1 93 ? -10.561 -2.809 -4.467 1.00 94.56 93 LYS A N 1
ATOM 688 C CA . LYS A 1 93 ? -9.964 -2.210 -3.271 1.00 94.56 93 LYS A CA 1
ATOM 689 C C . LYS A 1 93 ? -9.248 -0.907 -3.592 1.00 94.56 93 LYS A C 1
ATOM 691 O O . LYS A 1 93 ? -8.841 -0.634 -4.718 1.00 94.56 93 LYS A O 1
ATOM 696 N N . GLN A 1 94 ? -9.078 -0.090 -2.561 1.00 93.38 94 GLN A N 1
ATOM 697 C CA . GLN A 1 94 ? -8.405 1.204 -2.638 1.00 93.38 94 GLN A CA 1
ATOM 698 C C . GLN A 1 94 ? -7.111 1.175 -1.823 1.00 93.38 94 GLN A C 1
ATOM 700 O O . GLN A 1 94 ? -7.019 0.463 -0.827 1.00 93.38 94 GLN A O 1
ATOM 705 N N . SER A 1 95 ? -6.120 1.979 -2.211 1.00 96.56 95 SER A N 1
ATOM 706 C CA . SER A 1 95 ? -4.861 2.089 -1.467 1.00 96.56 95 SER A CA 1
ATOM 707 C C . SER A 1 95 ? -5.070 2.795 -0.126 1.00 96.56 95 SER A C 1
ATOM 709 O O . SER A 1 95 ? -5.481 3.959 -0.085 1.00 96.56 95 SER A O 1
ATOM 711 N N . LEU A 1 96 ? -4.758 2.117 0.985 1.00 97.19 96 LEU A N 1
ATOM 712 C CA . LEU A 1 96 ? -4.759 2.733 2.317 1.00 97.19 96 LEU A CA 1
ATOM 713 C C . LEU A 1 96 ? -3.735 3.870 2.407 1.00 97.19 96 LEU A C 1
ATOM 715 O O . LEU A 1 96 ? -4.051 4.944 2.921 1.00 97.19 96 LEU A O 1
ATOM 719 N N . TRP A 1 97 ? -2.533 3.666 1.867 1.00 97.62 97 TRP A N 1
ATOM 720 C CA . TRP A 1 97 ? -1.475 4.678 1.846 1.00 97.62 97 TRP A CA 1
ATOM 721 C C . TRP A 1 97 ? -1.833 5.862 0.941 1.00 97.62 97 TRP A C 1
ATOM 723 O O . TRP A 1 97 ? -1.624 7.022 1.316 1.00 97.62 97 TRP A O 1
ATOM 733 N N . GLY A 1 98 ? -2.443 5.592 -0.217 1.00 96.25 98 GLY A N 1
ATOM 734 C CA . GLY A 1 98 ? -2.980 6.612 -1.118 1.00 96.25 98 GLY A CA 1
ATOM 735 C C . GLY A 1 98 ? -4.058 7.459 -0.440 1.00 96.25 98 GLY A C 1
ATOM 736 O O . GLY A 1 98 ? -3.978 8.688 -0.438 1.00 96.25 98 GLY A O 1
ATOM 737 N N . ARG A 1 99 ? -5.018 6.820 0.242 1.00 95.38 99 ARG A N 1
ATOM 738 C CA . ARG A 1 99 ? -6.056 7.520 1.016 1.00 95.38 99 ARG A CA 1
ATOM 739 C C . ARG A 1 99 ? -5.479 8.368 2.141 1.00 95.38 99 ARG A C 1
ATOM 741 O O . ARG A 1 99 ? -5.882 9.517 2.280 1.00 95.38 99 ARG A O 1
ATOM 748 N N . LEU A 1 100 ? -4.530 7.837 2.913 1.00 97.44 100 LEU A N 1
ATOM 749 C CA . LEU A 1 100 ? -3.881 8.575 4.001 1.00 97.44 100 LEU A CA 1
ATOM 750 C C . LEU A 1 100 ? -3.150 9.824 3.510 1.00 97.44 100 LEU A C 1
ATOM 752 O O . LEU A 1 100 ? -3.139 10.829 4.213 1.00 97.44 100 LEU A O 1
ATOM 756 N N . THR A 1 101 ? -2.594 9.791 2.299 1.00 94.94 101 THR A N 1
ATOM 757 C CA . THR A 1 101 ? -1.919 10.953 1.699 1.00 94.94 101 THR A CA 1
ATOM 758 C C . THR A 1 101 ? -2.881 12.132 1.484 1.00 94.94 101 THR A C 1
ATOM 760 O O . THR A 1 101 ? -2.465 13.285 1.576 1.00 94.94 101 THR A O 1
ATOM 763 N N . GLY A 1 102 ? -4.166 11.860 1.230 1.00 91.38 102 GLY A N 1
ATOM 764 C CA . GLY A 1 102 ? -5.218 12.875 1.094 1.00 91.38 102 GLY A CA 1
ATOM 765 C C . GLY A 1 102 ? -6.083 13.086 2.343 1.00 91.38 102 GLY A C 1
ATOM 766 O O . GLY A 1 102 ? -6.968 13.942 2.327 1.00 91.38 102 GLY A O 1
ATOM 767 N N . ASP A 1 103 ? -5.874 12.313 3.411 1.00 95.12 103 ASP A N 1
ATOM 768 C CA . ASP A 1 103 ? -6.697 12.358 4.622 1.00 95.12 103 ASP A CA 1
ATOM 769 C C . ASP A 1 103 ? -6.268 13.530 5.535 1.00 95.12 103 ASP A C 1
ATOM 771 O O . ASP A 1 103 ? -5.068 13.732 5.745 1.00 95.12 103 ASP A O 1
ATOM 775 N N . PRO A 1 104 ? -7.204 14.287 6.146 1.00 94.88 104 PRO A N 1
ATOM 776 C CA . PRO A 1 104 ? -6.867 15.358 7.091 1.00 94.88 104 PRO A CA 1
ATOM 777 C C . PRO A 1 104 ? -5.987 14.923 8.273 1.00 94.88 104 PRO A C 1
ATOM 779 O O . PRO A 1 104 ? -5.252 15.737 8.829 1.00 94.88 104 PRO A O 1
ATOM 782 N N . ALA A 1 105 ? -6.057 13.652 8.672 1.00 94.38 105 ALA A N 1
ATOM 783 C CA . ALA A 1 105 ? -5.245 13.074 9.736 1.00 94.38 105 ALA A CA 1
ATOM 784 C C . ALA A 1 105 ? -3.953 12.406 9.226 1.00 94.38 105 ALA A C 1
ATOM 786 O O . ALA A 1 105 ? -3.225 11.817 10.031 1.00 94.38 105 ALA A O 1
ATOM 787 N N . GLY A 1 106 ? -3.657 12.496 7.925 1.00 94.06 106 GLY A N 1
ATOM 788 C CA . GLY A 1 106 ? -2.563 11.791 7.253 1.00 94.06 106 GLY A CA 1
ATOM 789 C C . GLY A 1 106 ? -1.180 12.026 7.860 1.00 94.06 106 GLY A C 1
ATOM 790 O O . GLY A 1 106 ? -0.391 11.090 7.950 1.00 94.06 106 GLY A O 1
ATOM 791 N N . GLU A 1 107 ? -0.904 13.230 8.380 1.00 96.94 107 GLU A N 1
ATOM 792 C CA . GLU A 1 107 ? 0.388 13.549 9.019 1.00 96.94 107 GLU A CA 1
ATOM 793 C C . GLU A 1 107 ? 0.689 12.630 10.222 1.00 96.94 107 GLU A C 1
ATOM 795 O O . GLU A 1 107 ? 1.850 12.358 10.516 1.00 96.94 107 GLU A O 1
ATOM 800 N N . THR A 1 108 ? -0.342 12.072 10.871 1.00 97.69 108 THR A N 1
ATOM 801 C CA . THR A 1 108 ? -0.208 11.099 11.978 1.00 97.69 108 THR A CA 1
ATOM 802 C C . THR A 1 108 ? 0.462 9.788 11.550 1.00 97.69 108 THR A C 1
ATOM 804 O O . THR A 1 108 ? 1.037 9.098 12.396 1.00 97.69 108 THR A O 1
ATOM 807 N N . PHE A 1 109 ? 0.365 9.448 10.262 1.00 98.12 109 PHE A N 1
ATOM 808 C CA . PHE A 1 109 ? 0.807 8.182 9.665 1.00 98.12 109 PHE A CA 1
ATOM 809 C C . PHE A 1 109 ? 1.866 8.390 8.574 1.00 98.12 109 PHE A C 1
ATOM 811 O O . PHE A 1 109 ? 2.080 7.541 7.708 1.00 98.12 109 PHE A O 1
ATOM 818 N N . LYS A 1 110 ? 2.494 9.568 8.559 1.00 97.69 110 LYS A N 1
ATOM 819 C CA . LYS A 1 110 ? 3.426 9.970 7.505 1.00 97.69 110 LYS A CA 1
ATOM 820 C C . LYS A 1 110 ? 4.607 9.023 7.369 1.00 97.69 110 LYS A C 1
ATOM 822 O O . LYS A 1 110 ? 5.016 8.741 6.247 1.00 97.69 110 LYS A O 1
ATOM 827 N N . THR A 1 111 ? 5.150 8.559 8.490 1.00 98.06 111 THR A N 1
ATOM 828 C CA . THR A 1 111 ? 6.279 7.627 8.497 1.00 98.06 111 THR A CA 1
ATOM 829 C C . THR A 1 111 ? 5.877 6.315 7.836 1.00 98.06 111 THR A C 1
ATOM 831 O O . THR A 1 111 ? 6.546 5.871 6.914 1.00 98.06 111 THR A O 1
ATOM 834 N N . GLU A 1 112 ? 4.727 5.761 8.212 1.00 98.25 112 GLU A N 1
ATOM 835 C CA . GLU A 1 112 ? 4.192 4.514 7.670 1.00 98.25 112 GLU A CA 1
ATOM 836 C C . GLU A 1 112 ? 3.935 4.612 6.153 1.00 98.25 112 GLU A C 1
ATOM 838 O O . GLU A 1 112 ? 4.248 3.690 5.402 1.00 98.25 112 GLU A O 1
ATOM 843 N N . VAL A 1 113 ? 3.428 5.756 5.678 1.00 98.25 113 VAL A N 1
ATOM 844 C CA . VAL A 1 113 ? 3.242 6.029 4.241 1.00 98.25 113 VAL A CA 1
ATOM 845 C C . VAL A 1 113 ? 4.577 6.152 3.504 1.00 98.25 113 VAL A C 1
ATOM 847 O O . VAL A 1 113 ? 4.739 5.607 2.411 1.00 98.25 113 VAL A O 1
ATOM 850 N N . GLN A 1 114 ? 5.548 6.861 4.081 1.00 98.25 114 GLN A N 1
ATOM 851 C CA . GLN A 1 114 ? 6.874 7.010 3.482 1.00 98.25 114 GLN A CA 1
ATOM 852 C C . GLN A 1 114 ? 7.616 5.677 3.409 1.00 98.25 114 GLN A C 1
ATOM 854 O O . GLN A 1 114 ? 8.236 5.391 2.384 1.00 98.25 114 GLN A O 1
ATOM 859 N N . ASP A 1 115 ? 7.549 4.873 4.465 1.00 98.44 115 ASP A N 1
ATOM 860 C CA . ASP A 1 115 ? 8.215 3.578 4.545 1.00 98.44 115 ASP A CA 1
ATOM 861 C C . ASP A 1 115 ? 7.671 2.618 3.484 1.00 98.44 115 ASP A C 1
ATOM 863 O O . ASP A 1 115 ? 8.466 2.057 2.730 1.00 98.44 115 ASP A O 1
ATOM 867 N N . HIS A 1 116 ? 6.345 2.530 3.331 1.00 98.50 116 HIS A N 1
ATOM 868 C CA . HIS A 1 116 ? 5.698 1.720 2.294 1.00 98.50 116 HIS A CA 1
ATOM 869 C C . HIS A 1 116 ? 6.196 2.068 0.880 1.00 98.50 116 HIS A C 1
ATOM 871 O O . HIS A 1 116 ? 6.764 1.230 0.170 1.00 98.50 116 HIS A O 1
ATOM 877 N N . TYR A 1 117 ? 6.057 3.334 0.467 1.00 98.25 117 TYR A N 1
ATOM 878 C CA . TYR A 1 117 ? 6.448 3.733 -0.887 1.00 98.25 117 TYR A CA 1
ATOM 879 C C . TYR A 1 117 ? 7.961 3.634 -1.112 1.00 98.25 117 TYR A C 1
ATOM 881 O O . TYR A 1 117 ? 8.400 3.301 -2.215 1.00 98.25 117 TYR A O 1
ATOM 889 N N . ASN A 1 118 ? 8.784 3.897 -0.091 1.00 98.12 118 ASN A N 1
ATOM 890 C CA . ASN A 1 118 ? 10.233 3.740 -0.200 1.00 98.12 118 ASN A CA 1
ATOM 891 C C . ASN A 1 118 ? 10.649 2.272 -0.318 1.00 98.12 118 ASN A C 1
ATOM 893 O O . ASN A 1 118 ? 11.527 1.975 -1.133 1.00 98.12 118 ASN A O 1
ATOM 897 N N . ALA A 1 119 ? 10.025 1.371 0.445 1.00 98.06 119 ALA A N 1
ATOM 898 C CA . ALA A 1 119 ? 10.287 -0.061 0.381 1.00 98.06 119 ALA A CA 1
ATOM 899 C C . ALA A 1 119 ? 9.952 -0.610 -1.009 1.00 98.06 119 ALA A C 1
ATOM 901 O O . ALA A 1 119 ? 10.816 -1.201 -1.664 1.00 98.06 119 ALA A O 1
ATOM 902 N N . TRP A 1 120 ? 8.750 -0.324 -1.515 1.00 98.25 120 TRP A N 1
ATOM 903 C CA . TRP A 1 120 ? 8.336 -0.776 -2.841 1.00 98.25 120 TRP A CA 1
ATOM 904 C C . TRP A 1 120 ? 9.198 -0.172 -3.959 1.00 98.25 120 TRP A C 1
ATOM 906 O O . TRP A 1 120 ? 9.726 -0.905 -4.802 1.00 98.25 120 TRP A O 1
ATOM 916 N N . ARG A 1 121 ? 9.444 1.148 -3.932 1.00 98.44 121 ARG A N 1
ATOM 917 C CA . ARG A 1 121 ? 10.315 1.822 -4.913 1.00 98.44 121 ARG A CA 1
ATOM 918 C C . ARG A 1 121 ? 11.722 1.241 -4.909 1.00 98.44 121 ARG A C 1
ATOM 920 O O . ARG A 1 121 ? 12.304 1.041 -5.977 1.00 98.44 121 ARG A O 1
ATOM 927 N N . GLY A 1 122 ? 12.272 0.988 -3.724 1.00 98.25 122 GLY A N 1
ATOM 928 C CA . GLY A 1 122 ? 13.599 0.410 -3.545 1.00 98.25 122 GLY A CA 1
ATOM 929 C C . GLY A 1 122 ? 13.690 -1.005 -4.109 1.00 98.25 122 GLY A C 1
ATOM 930 O O . GLY A 1 122 ? 14.612 -1.288 -4.876 1.00 98.25 122 GLY A O 1
ATOM 931 N N . ALA A 1 123 ? 12.715 -1.862 -3.790 1.00 98.38 123 ALA A N 1
ATOM 932 C CA . ALA A 1 123 ? 12.639 -3.232 -4.292 1.00 98.38 123 ALA A CA 1
ATOM 933 C C . ALA A 1 123 ? 12.553 -3.269 -5.826 1.00 98.38 123 ALA A C 1
ATOM 935 O O . ALA A 1 123 ? 13.347 -3.953 -6.474 1.00 98.38 123 ALA A O 1
ATOM 936 N N . LEU A 1 124 ? 11.670 -2.459 -6.421 1.00 98.62 124 LEU A N 1
ATOM 937 C CA . LEU A 1 124 ? 11.501 -2.405 -7.875 1.00 98.62 124 LEU A CA 1
ATOM 938 C C . LEU A 1 124 ? 12.745 -1.841 -8.572 1.00 98.62 124 LEU A C 1
ATOM 940 O O . LEU A 1 124 ? 13.234 -2.425 -9.540 1.00 98.62 124 LEU A O 1
ATOM 944 N N . THR A 1 125 ? 13.331 -0.767 -8.034 1.00 98.62 125 THR A N 1
ATOM 945 C CA . THR A 1 125 ? 14.572 -0.191 -8.578 1.00 98.62 125 THR A CA 1
ATOM 946 C C . THR A 1 125 ? 15.701 -1.220 -8.548 1.00 98.62 125 THR A C 1
ATOM 948 O O . THR A 1 125 ? 16.426 -1.377 -9.531 1.00 98.62 125 THR A O 1
ATOM 951 N N . LYS A 1 126 ? 15.853 -1.949 -7.435 1.00 98.31 126 LYS A N 1
ATOM 952 C CA . LYS A 1 126 ? 16.856 -3.008 -7.276 1.00 98.31 126 LYS A CA 1
ATOM 953 C C . LYS A 1 126 ? 16.638 -4.137 -8.286 1.00 98.31 126 LYS A C 1
ATOM 955 O O . LYS A 1 126 ? 17.605 -4.547 -8.922 1.00 98.31 126 LYS A O 1
ATOM 960 N N . ALA A 1 127 ? 15.402 -4.599 -8.474 1.00 98.25 127 ALA A N 1
ATOM 961 C CA . ALA A 1 127 ? 15.077 -5.645 -9.444 1.00 98.25 127 ALA A CA 1
ATOM 962 C C . ALA A 1 127 ? 15.418 -5.218 -10.884 1.00 98.25 127 ALA A C 1
ATOM 964 O O . ALA A 1 127 ? 16.100 -5.948 -11.604 1.00 98.25 127 ALA A O 1
ATOM 965 N N . LEU A 1 128 ? 15.039 -3.998 -11.280 1.00 98.12 128 LEU A N 1
ATOM 966 C CA . LEU A 1 128 ? 15.343 -3.445 -12.606 1.00 98.12 128 LEU A CA 1
ATOM 967 C C . LEU A 1 128 ? 16.855 -3.301 -12.846 1.00 98.12 128 LEU A C 1
ATOM 969 O O . LEU A 1 128 ? 17.350 -3.655 -13.918 1.00 98.12 128 LEU A O 1
ATOM 973 N N . LEU A 1 129 ? 17.605 -2.823 -11.849 1.00 97.62 129 LEU A N 1
ATOM 974 C CA . LEU A 1 129 ? 19.067 -2.722 -11.918 1.00 97.62 129 LEU A CA 1
ATOM 975 C C . LEU A 1 129 ? 19.723 -4.097 -12.095 1.00 97.62 129 LEU A C 1
ATOM 977 O O . LEU A 1 129 ? 20.594 -4.256 -12.951 1.00 97.62 129 LEU A O 1
ATOM 981 N N . SER A 1 130 ? 19.293 -5.091 -11.314 1.00 96.19 130 SER A N 1
ATOM 982 C CA . SER A 1 130 ? 19.772 -6.475 -11.419 1.00 96.19 130 SER A CA 1
ATOM 983 C C . SER A 1 130 ? 19.482 -7.085 -12.791 1.00 96.19 130 SER A C 1
ATOM 985 O O . SER A 1 130 ? 20.281 -7.870 -13.296 1.00 96.19 130 SER A O 1
ATOM 987 N N . ALA A 1 131 ? 18.383 -6.677 -13.426 1.00 95.50 131 ALA A N 1
ATOM 988 C CA . ALA A 1 131 ? 18.011 -7.090 -14.774 1.00 95.50 131 ALA A CA 1
ATOM 989 C C . ALA A 1 131 ? 18.714 -6.289 -15.896 1.00 95.50 131 ALA A C 1
ATOM 991 O O . ALA A 1 131 ? 18.443 -6.498 -17.078 1.00 95.50 131 ALA A O 1
ATOM 992 N N . GLY A 1 132 ? 19.638 -5.382 -15.554 1.00 95.94 132 GLY A N 1
ATOM 993 C CA . GLY A 1 132 ? 20.470 -4.653 -16.515 1.00 95.94 132 GLY A CA 1
ATOM 994 C C . GLY A 1 132 ? 19.872 -3.345 -17.038 1.00 95.94 132 GLY A C 1
ATOM 995 O O . GLY A 1 132 ? 20.385 -2.789 -18.013 1.00 95.94 132 GLY A O 1
ATOM 996 N N . VAL A 1 133 ? 18.810 -2.830 -16.412 1.00 97.19 133 VAL A N 1
ATOM 997 C CA . VAL A 1 133 ? 18.267 -1.501 -16.723 1.00 97.19 133 VAL A CA 1
ATOM 998 C C . VAL A 1 133 ? 19.215 -0.418 -16.197 1.00 97.19 133 VAL A C 1
ATOM 1000 O O . VAL A 1 133 ? 19.797 -0.533 -15.119 1.00 97.19 133 VAL A O 1
ATOM 1003 N N . GLU A 1 134 ? 19.393 0.652 -16.973 1.00 96.94 134 GLU A N 1
ATOM 1004 C CA . GLU A 1 134 ? 20.226 1.794 -16.585 1.00 96.94 134 GLU A CA 1
ATOM 1005 C C . GLU A 1 134 ? 19.651 2.498 -15.341 1.00 96.94 134 GLU A C 1
ATOM 1007 O O . GLU A 1 134 ? 18.438 2.577 -15.173 1.00 96.94 134 GLU A O 1
ATOM 1012 N N . ARG A 1 135 ? 20.516 3.010 -14.455 1.00 96.44 135 ARG A N 1
ATOM 1013 C CA . ARG A 1 135 ? 20.140 3.538 -13.133 1.00 96.44 135 ARG A CA 1
ATOM 1014 C C . ARG A 1 135 ? 19.087 4.643 -13.171 1.00 96.44 135 ARG A C 1
ATOM 1016 O O . ARG A 1 135 ? 18.139 4.574 -12.392 1.00 96.44 135 ARG A O 1
ATOM 1023 N N . GLY A 1 136 ? 19.261 5.654 -14.017 1.00 96.44 136 GLY A N 1
ATOM 1024 C CA . GLY A 1 136 ? 18.287 6.735 -14.171 1.00 96.44 136 GLY A CA 1
ATOM 1025 C C . GLY A 1 136 ? 16.939 6.199 -14.643 1.00 96.44 136 GLY A C 1
ATOM 1026 O O . GLY A 1 136 ? 15.908 6.496 -14.046 1.00 96.44 136 GLY A O 1
ATOM 1027 N N . THR A 1 137 ? 16.966 5.319 -15.642 1.00 97.81 137 THR A N 1
ATOM 1028 C CA . THR A 1 137 ? 15.764 4.657 -16.169 1.00 97.81 137 THR A CA 1
ATOM 1029 C C . THR A 1 137 ? 15.066 3.805 -15.104 1.00 97.81 137 THR A C 1
ATOM 1031 O O . THR A 1 137 ? 13.853 3.900 -14.952 1.00 97.81 137 THR A O 1
ATOM 1034 N N . ALA A 1 138 ? 15.811 3.011 -14.330 1.00 98.25 138 ALA A N 1
ATOM 1035 C CA . ALA A 1 138 ? 15.269 2.164 -13.269 1.00 98.25 138 ALA A CA 1
ATOM 1036 C C . ALA A 1 138 ? 14.586 2.990 -12.168 1.00 98.25 138 ALA A C 1
ATOM 1038 O O . ALA A 1 138 ? 13.489 2.643 -11.732 1.00 98.25 138 ALA A O 1
ATOM 1039 N N . ALA A 1 139 ? 15.200 4.103 -11.754 1.00 98.06 139 ALA A N 1
ATOM 1040 C CA . ALA A 1 139 ? 14.623 5.001 -10.759 1.00 98.06 139 ALA A CA 1
ATOM 1041 C C . ALA A 1 139 ? 13.326 5.656 -11.268 1.00 98.06 139 ALA A C 1
ATOM 1043 O O . ALA A 1 139 ? 12.293 5.564 -10.604 1.00 98.06 139 ALA A O 1
ATOM 1044 N N . SER A 1 140 ? 13.353 6.250 -12.468 1.00 98.25 140 SER A N 1
ATOM 1045 C CA . SER A 1 140 ? 12.174 6.894 -13.059 1.00 98.25 140 SER A CA 1
ATOM 1046 C C . SER A 1 140 ? 11.040 5.908 -13.321 1.00 98.25 140 SER A C 1
ATOM 1048 O O . SER A 1 140 ? 9.883 6.233 -13.074 1.00 98.25 140 SER A O 1
ATOM 1050 N N . LEU A 1 141 ? 11.349 4.697 -13.790 1.00 98.19 141 LEU A N 1
ATOM 1051 C CA . LEU A 1 141 ? 10.335 3.688 -14.078 1.00 98.19 141 LEU A CA 1
ATOM 1052 C C . LEU A 1 141 ? 9.706 3.116 -12.804 1.00 98.19 141 LEU A C 1
ATOM 1054 O O . LEU A 1 141 ? 8.511 2.827 -12.788 1.00 98.19 141 LEU A O 1
ATOM 1058 N N . SER A 1 142 ? 10.478 3.016 -11.720 1.00 98.56 142 SER A N 1
ATOM 1059 C CA . SER A 1 142 ? 9.947 2.606 -10.418 1.00 98.56 142 SER A CA 1
ATOM 1060 C C . SER A 1 142 ? 8.949 3.631 -9.881 1.00 98.56 142 SER A C 1
ATOM 1062 O O . SER A 1 142 ? 7.831 3.277 -9.520 1.00 98.56 142 SER A O 1
ATOM 1064 N N . GLU A 1 143 ? 9.306 4.917 -9.903 1.00 98.38 143 GLU A N 1
ATOM 1065 C CA . GLU A 1 143 ? 8.401 6.001 -9.499 1.00 98.38 143 GLU A CA 1
ATOM 1066 C C . GLU A 1 143 ? 7.175 6.107 -10.420 1.00 98.38 143 GLU A C 1
ATOM 1068 O O . GLU A 1 143 ? 6.042 6.267 -9.954 1.00 98.38 143 GLU A O 1
ATOM 1073 N N . ARG A 1 144 ? 7.370 5.934 -11.732 1.00 98.25 144 ARG A N 1
ATOM 1074 C CA . ARG A 1 144 ? 6.287 5.884 -12.719 1.00 98.25 144 ARG A CA 1
ATOM 1075 C C . ARG A 1 144 ? 5.317 4.733 -12.454 1.00 98.25 144 ARG A C 1
ATOM 1077 O O . ARG A 1 144 ? 4.114 4.939 -12.586 1.00 98.25 144 ARG A O 1
ATOM 1084 N N . THR A 1 145 ? 5.816 3.556 -12.084 1.00 98.62 145 THR A N 1
ATOM 1085 C CA . THR A 1 145 ? 4.979 2.380 -11.799 1.00 98.62 145 THR A CA 1
ATOM 1086 C C . THR A 1 145 ? 4.122 2.613 -10.556 1.00 98.62 145 THR A C 1
ATOM 1088 O O . THR A 1 145 ? 2.911 2.432 -10.605 1.00 98.62 145 THR A O 1
ATOM 1091 N N . ILE A 1 146 ? 4.721 3.112 -9.471 1.00 98.38 146 ILE A N 1
ATOM 1092 C CA . ILE A 1 146 ? 4.007 3.398 -8.215 1.00 98.38 146 ILE A CA 1
ATOM 1093 C C . ILE A 1 146 ? 2.933 4.466 -8.430 1.00 98.38 146 ILE A C 1
ATOM 1095 O O . ILE A 1 146 ? 1.761 4.245 -8.134 1.00 98.38 146 ILE A O 1
ATOM 1099 N N . SER A 1 147 ? 3.312 5.602 -9.026 1.00 98.06 147 SER A N 1
ATOM 1100 C CA . SER A 1 147 ? 2.360 6.672 -9.355 1.00 98.06 147 SER A CA 1
ATOM 1101 C C . SER A 1 147 ? 1.268 6.210 -10.324 1.00 98.06 147 SER A C 1
ATOM 1103 O O . SER A 1 147 ? 0.138 6.690 -10.262 1.00 98.06 147 SER A O 1
ATOM 1105 N N . GLY A 1 148 ? 1.579 5.264 -11.212 1.00 98.50 148 GLY A N 1
ATOM 1106 C CA . GLY A 1 148 ? 0.612 4.664 -12.118 1.00 98.50 148 GLY A CA 1
ATOM 1107 C C . GLY A 1 148 ? -0.405 3.784 -11.413 1.00 98.50 148 GLY A C 1
ATOM 1108 O O . GLY A 1 148 ? -1.587 3.932 -11.704 1.00 98.50 148 GLY A O 1
ATOM 1109 N N . VAL A 1 149 ? 0.016 2.934 -10.474 1.00 98.56 149 VAL A N 1
ATOM 1110 C CA . VAL A 1 149 ? -0.908 2.123 -9.664 1.00 98.56 149 VAL A CA 1
ATOM 1111 C C . VAL A 1 149 ? -1.853 3.025 -8.879 1.00 98.56 149 VAL A C 1
ATOM 1113 O O . VAL A 1 149 ? -3.064 2.920 -9.066 1.00 98.56 149 VAL A O 1
ATOM 1116 N N . GLU A 1 150 ? -1.322 3.976 -8.107 1.00 98.00 150 GLU A N 1
ATOM 1117 C CA . GLU A 1 150 ? -2.143 4.913 -7.325 1.00 98.00 150 GLU A CA 1
ATOM 1118 C C . GLU A 1 150 ? -3.110 5.702 -8.219 1.00 98.00 150 GLU A C 1
ATOM 1120 O O . GLU A 1 150 ? -4.310 5.773 -7.954 1.00 98.00 150 GLU A O 1
ATOM 1125 N N . GLY A 1 151 ? -2.626 6.215 -9.355 1.00 98.00 151 GLY A N 1
ATOM 1126 C CA . GLY A 1 151 ? -3.471 6.901 -10.329 1.00 98.00 151 GLY A CA 1
ATOM 1127 C C . GLY A 1 151 ? -4.570 6.004 -10.904 1.00 98.00 151 GLY A C 1
ATOM 1128 O O . GLY A 1 151 ? -5.707 6.442 -11.056 1.00 98.00 151 GLY A O 1
ATOM 1129 N N . THR A 1 152 ? -4.271 4.739 -11.202 1.00 98.38 152 THR A N 1
ATOM 1130 C CA . THR A 1 152 ? -5.268 3.806 -11.749 1.00 98.38 152 THR A CA 1
ATOM 1131 C C . THR A 1 152 ? -6.325 3.403 -10.729 1.00 98.38 152 THR A C 1
ATOM 1133 O O . THR A 1 152 ? -7.474 3.235 -11.124 1.00 98.38 152 THR A O 1
ATOM 1136 N N . LEU A 1 153 ? -5.983 3.329 -9.439 1.00 97.81 153 LEU A N 1
ATOM 1137 C CA . LEU A 1 153 ? -6.946 3.099 -8.357 1.00 97.81 153 LEU A CA 1
ATOM 1138 C C . LEU A 1 153 ? -7.871 4.308 -8.164 1.00 97.81 153 LEU A C 1
ATOM 1140 O O . LEU A 1 153 ? -9.079 4.135 -7.999 1.00 97.81 153 LEU A O 1
ATOM 1144 N N . VAL A 1 154 ? -7.334 5.528 -8.282 1.00 96.88 154 VAL A N 1
ATOM 1145 C CA . VAL A 1 154 ? -8.140 6.760 -8.302 1.00 96.88 154 VAL A CA 1
ATOM 1146 C C . VAL A 1 154 ? -9.098 6.770 -9.494 1.00 96.88 154 VAL A C 1
ATOM 1148 O O . VAL A 1 154 ? -10.266 7.115 -9.332 1.00 96.88 154 VAL A O 1
ATOM 1151 N N . LEU A 1 155 ? -8.640 6.373 -10.688 1.00 97.50 155 LEU A N 1
ATOM 1152 C CA . LEU A 1 155 ? -9.514 6.258 -11.861 1.00 97.50 155 LEU A CA 1
ATOM 1153 C C . LEU A 1 155 ? -10.559 5.152 -11.693 1.00 97.50 155 LEU A C 1
ATOM 1155 O O . LEU A 1 155 ? -11.697 5.352 -12.108 1.00 97.50 155 LEU A O 1
ATOM 1159 N N . ALA A 1 156 ? -10.198 4.024 -11.076 1.00 97.06 156 ALA A N 1
ATOM 1160 C CA . ALA A 1 156 ? -11.134 2.942 -10.793 1.00 97.06 156 ALA A CA 1
ATOM 1161 C C . ALA A 1 156 ? -12.286 3.429 -9.909 1.00 97.06 156 ALA A C 1
ATOM 1163 O O . ALA A 1 156 ? -13.447 3.240 -10.259 1.00 97.06 156 ALA A O 1
ATOM 1164 N N . ALA A 1 157 ? -11.972 4.147 -8.827 1.00 93.94 157 ALA A N 1
ATOM 1165 C CA . ALA A 1 157 ? -12.982 4.748 -7.962 1.00 93.94 157 ALA A CA 1
ATOM 1166 C C . ALA A 1 157 ? -13.769 5.869 -8.659 1.00 93.94 157 ALA A C 1
ATOM 1168 O O . ALA A 1 157 ? -14.987 5.947 -8.531 1.00 93.94 157 ALA A O 1
ATOM 1169 N N . GLY A 1 158 ? -13.086 6.750 -9.394 1.00 95.75 158 GLY A N 1
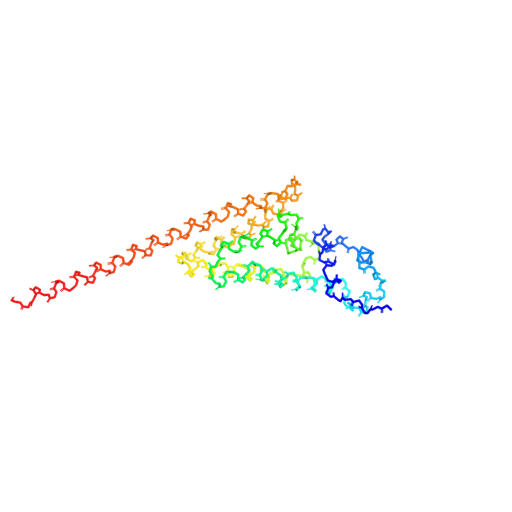ATOM 1170 C CA . GLY A 1 158 ? -13.703 7.915 -10.028 1.00 95.75 158 GLY A CA 1
ATOM 1171 C C . GLY A 1 158 ? -14.641 7.570 -11.186 1.00 95.75 158 GLY A C 1
ATOM 1172 O O . GLY A 1 158 ? -15.604 8.299 -11.421 1.00 95.75 158 GLY A O 1
ATOM 1173 N N . PHE A 1 159 ? -14.372 6.477 -11.901 1.00 96.75 159 PHE A N 1
ATOM 1174 C CA . PHE A 1 159 ? -15.200 6.002 -13.012 1.00 96.75 159 PHE A CA 1
ATOM 1175 C C . PHE A 1 159 ? -16.103 4.819 -12.662 1.00 96.75 159 PHE A C 1
ATOM 1177 O O . PHE A 1 159 ? -16.826 4.369 -13.547 1.00 96.75 159 PHE A O 1
ATOM 1184 N N . ASP A 1 160 ? -16.075 4.336 -11.417 1.00 96.31 160 ASP A N 1
ATOM 1185 C CA . ASP A 1 160 ? -16.764 3.103 -11.011 1.00 96.31 160 ASP A CA 1
ATOM 1186 C C . ASP A 1 160 ? -16.394 1.916 -11.929 1.00 96.31 160 ASP A C 1
ATOM 1188 O O . ASP A 1 160 ? -17.232 1.167 -12.428 1.00 96.31 160 ASP A O 1
ATOM 1192 N N . ASP A 1 161 ? -15.095 1.791 -12.220 1.00 97.44 161 ASP A N 1
ATOM 1193 C CA . ASP A 1 161 ? -14.534 0.802 -13.142 1.00 97.44 161 ASP A CA 1
ATOM 1194 C C . ASP A 1 161 ? -13.265 0.180 -12.555 1.00 97.44 161 ASP A C 1
ATOM 1196 O O . ASP A 1 161 ? -12.145 0.618 -12.835 1.00 97.44 161 ASP A O 1
ATOM 1200 N N . ALA A 1 162 ? -13.439 -0.896 -11.783 1.00 96.62 162 ALA A N 1
ATOM 1201 C CA . ALA A 1 162 ? -12.337 -1.693 -11.236 1.00 96.62 162 ALA A CA 1
ATOM 1202 C C . ALA A 1 162 ? -11.311 -2.098 -12.320 1.00 96.62 162 ALA A C 1
ATOM 1204 O O . ALA A 1 162 ? -10.096 -2.058 -12.108 1.00 96.62 162 ALA A O 1
ATOM 1205 N N . GLY A 1 163 ? -11.773 -2.339 -13.555 1.00 97.50 163 GLY A N 1
ATOM 1206 C CA . GLY A 1 163 ? -10.931 -2.703 -14.693 1.00 97.50 163 GLY A CA 1
ATOM 1207 C C . GLY A 1 163 ? -9.893 -1.648 -15.097 1.00 97.50 163 GLY A C 1
ATOM 1208 O O . GLY A 1 163 ? -8.975 -1.966 -15.867 1.00 97.50 163 GLY A O 1
ATOM 1209 N N . ALA A 1 164 ? -9.987 -0.413 -14.589 1.00 98.25 164 ALA A N 1
ATOM 1210 C CA . ALA A 1 164 ? -8.967 0.617 -14.767 1.00 98.25 164 ALA A CA 1
ATOM 1211 C C . ALA A 1 164 ? -7.597 0.181 -14.229 1.00 98.25 164 ALA A C 1
ATOM 1213 O O . ALA A 1 164 ? -6.593 0.418 -14.912 1.00 98.25 164 ALA A O 1
ATOM 1214 N N . LEU A 1 165 ? -7.551 -0.527 -13.091 1.00 98.50 165 LEU A N 1
ATOM 1215 C CA . LEU A 1 165 ? -6.306 -1.074 -12.547 1.00 98.50 165 LEU A CA 1
ATOM 1216 C C . LEU A 1 165 ? -5.678 -2.048 -13.543 1.00 98.50 165 LEU A C 1
ATOM 1218 O O . LEU A 1 165 ? -4.557 -1.837 -13.998 1.00 98.50 165 LEU A O 1
ATOM 1222 N N . GLY A 1 166 ? -6.423 -3.072 -13.968 1.00 98.38 166 GLY A N 1
ATOM 1223 C CA . GLY A 1 166 ? -5.909 -4.090 -14.886 1.00 98.38 166 GLY A CA 1
ATOM 1224 C C . GLY A 1 166 ? -5.396 -3.513 -16.213 1.00 98.38 166 GLY A C 1
ATOM 1225 O O . GLY A 1 166 ? -4.373 -3.962 -16.733 1.00 98.38 166 GLY A O 1
ATOM 1226 N N . ARG A 1 167 ? -6.064 -2.490 -16.768 1.00 98.50 167 ARG A N 1
ATOM 1227 C CA . ARG A 1 167 ? -5.575 -1.775 -17.965 1.00 98.50 167 ARG A CA 1
ATOM 1228 C C . ARG A 1 167 ? -4.270 -1.030 -17.686 1.00 98.50 167 ARG A C 1
ATOM 1230 O O . ARG A 1 167 ? -3.349 -1.115 -18.495 1.00 98.50 167 ARG A O 1
ATOM 1237 N N . GLY A 1 168 ? -4.182 -0.337 -16.554 1.00 98.62 168 GLY A N 1
ATOM 1238 C CA . GLY A 1 168 ? -2.977 0.368 -16.126 1.00 98.62 168 GLY A CA 1
ATOM 1239 C C . GLY A 1 168 ? -1.786 -0.562 -15.907 1.00 98.62 168 GLY A C 1
ATOM 1240 O O . GLY A 1 168 ? -0.711 -0.308 -16.451 1.00 98.62 168 GLY A O 1
ATOM 1241 N N . LEU A 1 169 ? -1.987 -1.665 -15.178 1.00 98.69 169 LEU A N 1
ATOM 1242 C CA . LEU A 1 169 ? -0.950 -2.666 -14.908 1.00 98.69 169 LEU A CA 1
ATOM 1243 C C . LEU A 1 169 ? -0.384 -3.258 -16.205 1.00 98.69 169 LEU A C 1
ATOM 1245 O O . LEU A 1 169 ? 0.831 -3.381 -16.334 1.00 98.69 169 LEU A O 1
ATOM 1249 N N . ARG A 1 170 ? -1.229 -3.548 -17.207 1.00 98.62 170 ARG A N 1
ATOM 1250 C CA . ARG A 1 170 ? -0.760 -4.020 -18.524 1.00 98.62 170 ARG A CA 1
ATOM 1251 C C . ARG A 1 170 ? 0.137 -3.004 -19.227 1.00 98.62 170 ARG A C 1
ATOM 1253 O O . ARG A 1 170 ? 1.169 -3.386 -19.773 1.00 98.62 170 ARG A O 1
ATOM 1260 N N . THR A 1 171 ? -0.234 -1.725 -19.203 1.00 98.50 171 THR A N 1
ATOM 1261 C CA . THR A 1 171 ? 0.584 -0.655 -19.794 1.00 98.50 171 THR A CA 1
ATOM 1262 C C . THR A 1 171 ? 1.932 -0.537 -19.084 1.00 98.50 171 THR A C 1
ATOM 1264 O O . THR A 1 171 ? 2.968 -0.542 -19.742 1.00 98.50 171 THR A O 1
ATOM 1267 N N . MET A 1 172 ? 1.940 -0.507 -17.749 1.00 98.56 172 MET A N 1
ATOM 1268 C CA . MET A 1 172 ? 3.178 -0.405 -16.965 1.00 98.56 172 MET A CA 1
ATOM 1269 C C . MET A 1 172 ? 4.074 -1.641 -17.126 1.00 98.56 172 MET A C 1
ATOM 1271 O O . MET A 1 172 ? 5.289 -1.512 -17.247 1.00 98.56 172 MET A O 1
ATOM 1275 N N . SER A 1 173 ? 3.487 -2.836 -17.213 1.00 98.38 173 SER A N 1
ATOM 1276 C CA . SER A 1 173 ? 4.223 -4.069 -17.506 1.00 98.38 173 SER A CA 1
ATOM 1277 C C . SER A 1 173 ? 4.892 -4.028 -18.886 1.00 98.38 173 SER A C 1
ATOM 1279 O O . SER A 1 173 ? 6.052 -4.426 -19.034 1.00 98.38 173 SER A O 1
ATOM 1281 N N . ALA A 1 174 ? 4.222 -3.460 -19.895 1.00 98.19 174 ALA A N 1
ATOM 1282 C CA . ALA A 1 174 ? 4.818 -3.246 -21.211 1.00 98.19 174 ALA A CA 1
ATOM 1283 C C . ALA A 1 174 ? 5.975 -2.227 -21.175 1.00 98.19 174 ALA A C 1
ATOM 1285 O O . ALA A 1 174 ? 7.005 -2.454 -21.814 1.00 98.19 174 ALA A O 1
ATOM 1286 N N . GLU A 1 175 ? 5.849 -1.141 -20.403 1.00 97.81 175 GLU A N 1
ATOM 1287 C CA . GLU A 1 175 ? 6.923 -0.154 -20.193 1.00 97.81 175 GLU A CA 1
ATOM 1288 C C . GLU A 1 175 ? 8.160 -0.797 -19.534 1.00 97.81 175 GLU A C 1
ATOM 1290 O O . GLU A 1 175 ? 9.285 -0.621 -20.013 1.00 97.81 175 GLU A O 1
ATOM 1295 N N . VAL A 1 176 ? 7.956 -1.609 -18.490 1.00 97.38 176 VAL A N 1
ATOM 1296 C CA . VAL A 1 176 ? 9.013 -2.399 -17.833 1.00 97.38 176 VAL A CA 1
ATOM 1297 C C . VAL A 1 176 ? 9.666 -3.372 -18.808 1.00 97.38 176 VAL A C 1
ATOM 1299 O O . VAL A 1 176 ? 10.889 -3.373 -18.949 1.00 97.38 176 VAL A O 1
ATOM 1302 N N . SER A 1 177 ? 8.871 -4.136 -19.551 1.00 96.56 177 SER A N 1
ATOM 1303 C CA . SER A 1 177 ? 9.372 -5.097 -20.539 1.00 96.56 177 SER A CA 1
ATOM 1304 C C . SER A 1 177 ? 10.222 -4.428 -21.625 1.00 96.56 177 SER A C 1
ATOM 1306 O O . SER A 1 177 ? 11.280 -4.939 -22.005 1.00 96.56 177 SER A O 1
ATOM 1308 N N . ALA A 1 178 ? 9.812 -3.247 -22.095 1.00 96.81 178 ALA A N 1
ATOM 1309 C CA . ALA A 1 178 ? 10.575 -2.472 -23.068 1.00 96.81 178 ALA A CA 1
ATOM 1310 C C . ALA A 1 178 ? 11.933 -2.013 -22.507 1.00 96.81 178 ALA A C 1
ATOM 1312 O O . ALA A 1 178 ? 12.951 -2.089 -23.205 1.00 96.81 178 ALA A O 1
ATOM 1313 N N . ALA A 1 179 ? 11.981 -1.590 -21.240 1.00 95.69 179 ALA A N 1
ATOM 1314 C CA . ALA A 1 179 ? 13.226 -1.202 -20.579 1.00 95.69 179 ALA A CA 1
ATOM 1315 C C . ALA A 1 179 ? 14.199 -2.387 -20.425 1.00 95.69 179 ALA A C 1
ATOM 1317 O O . ALA A 1 179 ? 15.399 -2.234 -20.679 1.00 95.69 179 ALA A O 1
ATOM 1318 N N . LEU A 1 180 ? 13.691 -3.578 -20.093 1.00 94.31 180 LEU A N 1
ATOM 1319 C CA . LEU A 1 180 ? 14.485 -4.812 -20.006 1.00 94.31 180 LEU A CA 1
ATOM 1320 C C . LEU A 1 180 ? 15.113 -5.195 -21.358 1.00 94.31 180 LEU A C 1
ATOM 1322 O O . LEU A 1 180 ? 16.303 -5.525 -21.438 1.00 94.31 180 LEU A O 1
ATOM 1326 N N . ALA A 1 181 ? 14.343 -5.092 -22.446 1.00 92.94 181 ALA A N 1
ATOM 1327 C CA . ALA A 1 181 ? 14.838 -5.350 -23.798 1.00 92.94 181 ALA A CA 1
ATOM 1328 C C . ALA A 1 181 ? 15.934 -4.345 -24.214 1.00 92.94 181 ALA A C 1
ATOM 1330 O O . ALA A 1 181 ? 16.963 -4.721 -24.793 1.00 92.94 181 ALA A O 1
ATOM 1331 N N . ALA A 1 182 ? 15.764 -3.065 -23.871 1.00 89.31 182 ALA A N 1
ATOM 1332 C CA . ALA A 1 182 ? 16.755 -2.023 -24.138 1.00 89.31 182 ALA A CA 1
ATOM 1333 C C . ALA A 1 182 ? 18.054 -2.203 -23.323 1.00 89.31 182 ALA A C 1
ATOM 1335 O O . ALA A 1 182 ? 19.145 -1.927 -23.831 1.00 89.31 182 ALA A O 1
ATOM 1336 N N . GLY A 1 183 ? 17.966 -2.694 -22.082 1.00 80.94 183 GLY A N 1
ATOM 1337 C CA . GLY A 1 183 ? 19.134 -3.032 -21.257 1.00 80.94 183 GLY A CA 1
ATOM 1338 C C . GLY A 1 183 ? 19.932 -4.211 -21.825 1.00 80.94 183 GLY A C 1
ATOM 1339 O O . GLY A 1 183 ? 21.154 -4.133 -21.984 1.00 80.94 183 GLY A O 1
ATOM 1340 N N . SER A 1 184 ? 19.228 -5.267 -22.241 1.00 75.75 184 SER A N 1
ATOM 1341 C CA . SER A 1 184 ? 19.821 -6.493 -22.797 1.00 75.75 184 SER A CA 1
ATOM 1342 C C . SER A 1 184 ? 20.626 -6.239 -24.079 1.00 75.75 184 SER A C 1
ATOM 1344 O O . SER A 1 184 ? 21.735 -6.752 -24.252 1.00 75.75 184 SER A O 1
ATOM 1346 N N . THR A 1 185 ? 20.107 -5.394 -24.974 1.00 71.44 185 THR A N 1
ATOM 1347 C CA . THR A 1 185 ? 20.775 -5.048 -26.243 1.00 71.44 185 THR A CA 1
ATOM 1348 C C . THR A 1 185 ? 22.056 -4.235 -26.034 1.00 71.44 185 THR A C 1
ATOM 1350 O O . THR A 1 185 ? 23.066 -4.497 -26.694 1.00 71.44 185 THR A O 1
ATOM 1353 N N . LYS A 1 186 ? 22.073 -3.302 -25.070 1.00 66.31 186 LYS A N 1
ATOM 1354 C CA . LYS A 1 186 ? 23.287 -2.551 -24.697 1.00 66.31 186 LYS A CA 1
ATOM 1355 C C . LYS A 1 186 ? 24.344 -3.441 -24.037 1.00 66.31 186 LYS A C 1
ATOM 1357 O O . LYS A 1 186 ? 25.525 -3.310 -24.367 1.00 66.31 186 LYS A O 1
ATOM 1362 N N . GLY A 1 187 ? 23.941 -4.374 -23.170 1.00 61.56 187 GLY A N 1
ATOM 1363 C CA . GLY A 1 187 ? 24.849 -5.351 -22.556 1.00 61.56 187 GLY A CA 1
ATOM 1364 C C . GLY A 1 187 ? 25.536 -6.253 -23.590 1.00 61.56 187 GLY A C 1
ATOM 1365 O O . GLY A 1 187 ? 26.760 -6.415 -23.565 1.00 61.56 187 GLY A O 1
ATOM 1366 N N . ALA A 1 188 ? 24.776 -6.762 -24.566 1.00 61.09 188 ALA A N 1
ATOM 1367 C CA . ALA A 1 188 ? 25.303 -7.581 -25.659 1.00 61.09 188 ALA A CA 1
ATOM 1368 C C . ALA A 1 188 ? 26.280 -6.805 -26.569 1.00 61.09 188 ALA A C 1
ATOM 1370 O O . ALA A 1 188 ? 27.348 -7.318 -26.921 1.00 61.09 188 ALA A O 1
ATOM 1371 N N . ALA A 1 189 ? 25.964 -5.550 -26.907 1.00 58.78 189 ALA A N 1
ATOM 1372 C CA . ALA A 1 189 ? 26.837 -4.692 -27.711 1.00 58.78 189 ALA A CA 1
ATOM 1373 C C . ALA A 1 189 ? 28.165 -4.363 -26.997 1.00 58.78 189 ALA A C 1
ATOM 1375 O O . ALA A 1 189 ? 29.232 -4.401 -27.620 1.00 58.78 189 ALA A O 1
ATOM 1376 N N . ALA A 1 190 ? 28.129 -4.110 -25.684 1.00 58.56 190 ALA A N 1
ATOM 1377 C CA . ALA A 1 190 ? 29.326 -3.867 -24.876 1.00 58.56 190 ALA A CA 1
ATOM 1378 C C . ALA A 1 190 ? 30.217 -5.123 -24.746 1.00 58.56 190 ALA A C 1
ATOM 1380 O O . ALA A 1 190 ? 31.444 -5.033 -24.869 1.00 58.56 190 ALA A O 1
ATOM 1381 N N . GLY A 1 191 ? 29.618 -6.311 -24.582 1.00 55.44 191 GLY A N 1
ATOM 1382 C CA . GLY A 1 191 ? 30.334 -7.595 -24.536 1.00 55.44 191 GLY A CA 1
ATOM 1383 C C . GLY A 1 191 ? 30.994 -7.989 -25.867 1.00 55.44 191 GLY A C 1
ATOM 1384 O O . GLY A 1 191 ? 32.136 -8.464 -25.898 1.00 55.44 191 GLY A O 1
ATOM 1385 N N . ALA A 1 192 ? 30.329 -7.725 -26.996 1.00 56.94 192 ALA A N 1
ATOM 1386 C CA . ALA A 1 192 ? 30.890 -7.953 -28.330 1.00 56.94 192 ALA A CA 1
ATOM 1387 C C . ALA A 1 192 ? 32.088 -7.027 -28.633 1.00 56.94 192 ALA A C 1
ATOM 1389 O O . ALA A 1 192 ? 33.073 -7.455 -29.249 1.00 56.94 192 ALA A O 1
ATOM 1390 N N . GLY A 1 193 ? 32.046 -5.776 -28.158 1.00 54.00 193 GLY A N 1
ATOM 1391 C CA . GLY A 1 193 ? 33.140 -4.807 -28.284 1.00 54.00 193 GLY A CA 1
ATOM 1392 C C . GLY A 1 193 ? 34.415 -5.225 -27.542 1.00 54.00 193 GLY A C 1
ATOM 1393 O O . GLY A 1 193 ? 35.509 -5.161 -28.114 1.00 54.00 193 GLY A O 1
ATOM 1394 N N . SER A 1 194 ? 34.291 -5.737 -26.311 1.00 56.22 194 SER A N 1
ATOM 1395 C CA . SER A 1 194 ? 35.449 -6.186 -25.517 1.00 56.22 194 SER A CA 1
ATOM 1396 C C . SER A 1 194 ? 36.099 -7.453 -26.097 1.00 56.22 194 SER A C 1
ATOM 1398 O O . SER A 1 194 ? 37.328 -7.573 -26.138 1.00 56.22 194 SER A O 1
ATOM 1400 N N . THR A 1 195 ? 35.294 -8.355 -26.668 1.00 56.34 195 THR A N 1
ATOM 1401 C CA . THR A 1 195 ? 35.769 -9.593 -27.310 1.00 56.34 195 THR A CA 1
ATOM 1402 C C . THR A 1 195 ? 36.536 -9.302 -28.609 1.00 56.34 195 THR A C 1
ATOM 1404 O O . THR A 1 195 ? 37.564 -9.927 -28.896 1.00 56.34 195 THR A O 1
ATOM 1407 N N . LYS A 1 196 ? 36.102 -8.295 -29.383 1.00 56.78 196 LYS A N 1
ATOM 1408 C CA . LYS A 1 196 ? 36.782 -7.851 -30.613 1.00 56.78 196 LYS A CA 1
ATOM 1409 C C . LYS A 1 196 ? 38.084 -7.092 -30.317 1.00 56.78 196 LYS A C 1
ATOM 1411 O O . LYS A 1 196 ? 39.063 -7.269 -31.046 1.00 56.78 196 LYS A O 1
ATOM 1416 N N . ALA A 1 197 ? 38.136 -6.321 -29.227 1.00 55.34 197 ALA A N 1
ATOM 1417 C CA . ALA A 1 197 ? 39.357 -5.662 -28.755 1.00 55.34 197 ALA A CA 1
ATOM 1418 C C . ALA A 1 197 ? 40.421 -6.673 -28.278 1.00 55.34 197 ALA A C 1
ATOM 1420 O O . ALA A 1 197 ? 41.597 -6.543 -28.624 1.00 55.34 197 ALA A O 1
ATOM 1421 N N . LYS A 1 198 ? 40.009 -7.743 -27.581 1.00 54.22 198 LYS A N 1
ATOM 1422 C CA . LYS A 1 198 ? 40.914 -8.804 -27.101 1.00 54.22 198 LYS A CA 1
ATOM 1423 C C . LYS A 1 198 ? 41.479 -9.685 -28.232 1.00 54.22 198 LYS A C 1
ATOM 1425 O O . LYS A 1 198 ? 42.634 -10.094 -28.162 1.00 54.22 198 LYS A O 1
ATOM 1430 N N . ARG A 1 199 ? 40.724 -9.925 -29.317 1.00 54.59 199 ARG A N 1
ATOM 1431 C CA . ARG A 1 199 ? 41.233 -10.629 -30.522 1.00 54.59 199 ARG A CA 1
ATOM 1432 C C . ARG A 1 199 ? 42.199 -9.777 -31.356 1.00 54.59 199 ARG A C 1
ATOM 1434 O O . ARG A 1 199 ? 43.156 -10.314 -31.914 1.00 54.59 199 ARG A O 1
ATOM 1441 N N . LYS A 1 200 ? 42.008 -8.453 -31.428 1.00 56.41 200 LYS A N 1
ATOM 1442 C CA . LYS A 1 200 ? 42.960 -7.562 -32.120 1.00 56.41 200 LYS A CA 1
ATOM 1443 C C . LYS A 1 200 ? 44.307 -7.467 -31.392 1.00 56.41 200 LYS A C 1
ATOM 1445 O O . LYS A 1 200 ? 45.338 -7.477 -32.060 1.00 56.41 200 LYS A O 1
ATOM 1450 N N . SER A 1 201 ? 44.327 -7.470 -30.055 1.00 55.84 201 SER A N 1
ATOM 1451 C CA . SER A 1 201 ? 45.588 -7.433 -29.296 1.00 55.84 201 SER A CA 1
ATOM 1452 C C . SER A 1 201 ? 46.384 -8.747 -29.354 1.00 55.84 201 SER A C 1
ATOM 1454 O O . SER A 1 201 ? 47.613 -8.703 -29.363 1.00 55.84 201 SER A O 1
ATOM 1456 N N . SER A 1 202 ? 45.730 -9.913 -29.483 1.00 55.12 202 SER A N 1
ATOM 1457 C CA . SER A 1 202 ? 46.442 -11.195 -29.647 1.00 55.12 202 SER A CA 1
ATOM 1458 C C . SER A 1 202 ? 47.020 -11.394 -31.053 1.00 55.12 202 SER A C 1
ATOM 1460 O O . SER A 1 202 ? 48.004 -12.112 -31.211 1.00 55.12 202 SER A O 1
ATOM 1462 N N . THR A 1 203 ? 46.430 -10.764 -32.074 1.00 54.72 203 THR A N 1
ATOM 1463 C CA . THR A 1 203 ? 46.896 -10.878 -33.468 1.00 54.72 203 THR A CA 1
ATOM 1464 C C . THR A 1 203 ? 48.083 -9.942 -33.735 1.00 54.72 203 THR A C 1
ATOM 1466 O O . THR A 1 203 ? 49.037 -10.337 -34.398 1.00 54.72 203 THR A O 1
ATOM 1469 N N . ALA A 1 204 ? 48.098 -8.748 -33.127 1.00 54.09 204 ALA A N 1
ATOM 1470 C CA . ALA A 1 204 ? 49.228 -7.817 -33.214 1.00 54.09 204 ALA A CA 1
ATOM 1471 C C . ALA A 1 204 ? 50.503 -8.344 -32.524 1.00 54.09 204 ALA A C 1
ATOM 1473 O O . ALA A 1 204 ? 51.609 -8.111 -33.002 1.00 54.09 204 ALA A O 1
ATOM 1474 N N . LYS A 1 205 ? 50.367 -9.123 -31.440 1.00 55.56 205 LYS A N 1
ATOM 1475 C CA . LYS A 1 205 ? 51.516 -9.688 -30.710 1.00 55.56 205 LYS A CA 1
ATOM 1476 C C . LYS A 1 205 ? 52.206 -10.856 -31.430 1.00 55.56 205 LYS A C 1
ATOM 1478 O O . LYS A 1 205 ? 53.333 -11.186 -31.087 1.00 55.56 205 LYS A O 1
ATOM 1483 N N . LYS A 1 206 ? 51.552 -11.471 -32.425 1.00 54.59 206 LYS A N 1
ATOM 1484 C CA . LYS A 1 206 ? 52.101 -12.597 -33.204 1.00 54.59 206 LYS A CA 1
ATOM 1485 C C . LYS A 1 206 ? 52.840 -12.166 -34.479 1.00 54.59 206 LYS A C 1
ATOM 1487 O O . LYS A 1 206 ? 53.560 -12.974 -35.044 1.00 54.59 206 LYS A O 1
ATOM 1492 N N . SER A 1 207 ? 52.688 -10.908 -34.906 1.00 53.34 207 SER A N 1
ATOM 1493 C CA . SER A 1 207 ? 53.368 -10.349 -36.088 1.00 53.34 207 SER A CA 1
ATOM 1494 C C . SER A 1 207 ? 54.688 -9.636 -35.767 1.00 53.34 207 SER A C 1
ATOM 1496 O O . SER A 1 207 ? 55.382 -9.226 -36.687 1.00 53.34 207 SER A O 1
ATOM 1498 N N . ALA A 1 208 ? 55.030 -9.470 -34.486 1.00 53.03 208 ALA A N 1
ATOM 1499 C CA . ALA A 1 208 ? 56.263 -8.815 -34.033 1.00 53.03 208 ALA A CA 1
ATOM 1500 C C . ALA A 1 208 ? 57.343 -9.813 -33.562 1.00 53.03 208 ALA A C 1
ATOM 1502 O O . ALA A 1 208 ? 58.298 -9.417 -32.904 1.00 53.03 208 ALA A O 1
ATOM 1503 N N . ALA A 1 209 ? 57.158 -11.108 -33.842 1.00 53.66 209 ALA A N 1
ATOM 1504 C CA . ALA A 1 209 ? 58.027 -12.191 -33.378 1.00 53.66 209 ALA A CA 1
ATOM 1505 C C . ALA A 1 209 ? 58.638 -13.016 -34.526 1.00 53.66 209 ALA A C 1
ATOM 1507 O O . ALA A 1 209 ? 59.001 -14.167 -34.302 1.00 53.66 209 ALA A O 1
ATOM 1508 N N . ASN A 1 210 ? 58.727 -12.455 -35.737 1.00 42.03 210 ASN A N 1
ATOM 1509 C CA . ASN A 1 210 ? 59.380 -13.100 -36.876 1.00 42.03 210 ASN A CA 1
ATOM 1510 C C . ASN A 1 210 ? 60.260 -12.103 -37.626 1.00 42.03 210 ASN A C 1
ATOM 1512 O O . ASN A 1 210 ? 59.754 -10.985 -37.873 1.00 42.03 210 ASN A O 1
#

Radius of gyration: 24.13 Å; chains: 1; bounding box: 80×32×63 Å

pLDDT: mean 90.78, std 14.43, range [42.03, 98.69]

Organism: NCBI:txid2652278

Sequence (210 aa):
MGKPNREAIVSQLAELFETQGYTGAGMSDISRVTGLGRGSLYNLFPDGKTQMMREVLAAVETEFAAAVTAPLDSGDLEGMFNGLKDFFDDGSKQSLWGRLTGDPAGETFKTEVQDHYNAWRGALTKALLSAGVERGTAASLSERTISGVEGTLVLAAGFDDAGALGRGLRTMSAEVSAALAAGSTKGAAAGAGSTKAKRKSSTAKKSAAN

Secondary structure (DSSP, 8-state):
-PPP-HHHHHHHHHHHHHHHHHHH--HHHHHHHH---HHHHHHH-TTHHHHHHHHHHHHHHHHHIIIIIHHHHTT-HHHHHHHHHHHTGGGTS--HHHHHHHSTTGGGGHHHHHHHHHHHHHHHHHHHHHTT--HHHHHHHHHHHHHHHHHHHHHHHHHT-THHHHHHHHHHHHHHHHHHHHHHHHHHHHHHHHHHHHHHHHHHTTSS--

Foldseek 3Di:
DDDQDLVVLLVLVLVQCQPQNLVRQDPVNSCVSSVDDPVSQCVSPVVHSLSSVVVNLVVLLVLLCVQALVCLVVLNPVSNLVSLCVSCVLLVTADNLLRLVVDPCSVSCVVSSVCSLCSQLVSQLVSLVVLQFDNVLSNVLSVVLVVLQNVQSVVCVVVVNSNSNVVSSVVSVVVSVVRSVVRVVVVVVVVVVVVVVVVVVVVVVVVVPD